Protein AF-A0A1Q3WJV8-F1 (afdb_monomer)

Foldseek 3Di:
DLCVLCCVPAVDWDWDWDADPQGKIKIKTWHPDWDDAPPFIKTWIDIWIWQDNPPDPTDGDDPLVVQVLVLLADRWTWIAGPVLRDIDTLLVQQDPADVRSVVVLVVCVPDPDNAPPPDDDRDPDDDRPPPNPPVDPPPVNDDPVVVSVVSNVVVVSNVPDDDGNSSVLSNLQSVQADPDDPLVVLVPQPDDPVLSVQLVVQLVVCCVVVVHHDTLNSSLVSSLSSLPVDPDPDGPVRSVSSSSSSSSVSSSVSVD

Mean predicted aligned error: 9.62 Å

Solvent-accessible surface area (backbone atoms only — not comparable to full-atom values): 14822 Å² total; per-residue (Å²): 104,74,63,63,39,43,55,74,76,44,86,62,64,46,81,46,78,48,70,49,98,75,65,29,39,41,39,37,44,33,42,76,55,65,50,72,44,81,96,42,68,33,23,38,30,49,58,46,22,37,66,37,74,84,83,55,79,88,47,82,37,15,72,53,40,52,30,59,72,33,48,86,42,60,72,39,49,31,32,32,38,73,92,76,72,42,80,44,75,23,78,47,34,61,42,83,45,70,66,62,44,48,58,50,43,61,56,50,72,70,42,90,72,74,60,87,64,80,76,84,70,66,56,86,85,74,76,78,51,85,67,66,74,68,85,68,54,52,82,91,70,63,44,71,64,62,52,36,55,50,52,44,54,51,49,54,53,62,75,67,54,74,90,47,54,30,59,57,53,44,35,54,26,48,74,27,66,60,83,71,70,62,70,64,55,52,70,69,41,88,60,59,70,72,44,39,53,46,12,52,59,41,32,62,47,47,29,64,74,69,73,42,79,63,16,48,35,49,48,52,50,17,41,48,46,28,57,75,71,54,93,61,95,66,50,74,68,55,37,50,57,39,45,52,50,45,50,56,53,52,53,54,61,66,75,106

Sequence (256 aa):
AIRDVVDRLIPAYRLLIKYTTTGEFNISIILPTSLSVGSERLHHSLILTNSYNGRTPFSIQGQTLTTLLDASSQLGSSLYRSVCQNGLLGWADSFADLDTYRGWLDEWAKRTDKLPSARSNPSPARSTRTTTDIRTIHHRALTIERFQEHLSKLLLEHLSAPPALTAVVYNQLQEAPLAGAQEGLIRKLPIPVQLAKQARDRLRLEERLLKEPASYWLLYNAVNYALFTSRSSLTLNDRYRLDERVFHQLVALAQA

pLDDT: mean 75.56, std 18.05, range [37.34, 95.38]

Radius of gyration: 18.26 Å; Cα contacts (8 Å, |Δi|>4): 349; chains: 1; bounding box: 45×37×49 Å

Secondary structure (DSSP, 8-state):
-HHHHHHHH-SS-EEEEEE-TTS-EEEEEEEEEEEEETTEEEEEEEEEEB--SSSSPP-B--HHHHHHS-TTS----EEEETTTTEEEE-TTTTSSSHHHHHHHHHHHHH-S--S----S---S-S------TTTT--TTS--HHHHHHHHHHHHHHHHTPPPPHHHHHHHHHHHSB--S-HHHHHHTSSS-HHHHHHHHHHHHHHHHHHT---BHHHHHHHHHHHHHHS--S--HHHHHHHHHHHHHHHHHHH--

Structure (mmCIF, N/CA/C/O backbone):
data_AF-A0A1Q3WJV8-F1
#
_entry.id   AF-A0A1Q3WJV8-F1
#
loop_
_atom_site.group_PDB
_atom_site.id
_atom_site.type_symbol
_atom_site.label_atom_id
_atom_site.label_alt_id
_atom_site.label_comp_id
_atom_site.label_asym_id
_atom_site.label_entity_id
_atom_site.label_seq_id
_atom_site.pdbx_PDB_ins_code
_atom_site.Cartn_x
_atom_site.Cartn_y
_atom_site.Cartn_z
_atom_site.occupancy
_atom_site.B_iso_or_equiv
_atom_site.auth_seq_id
_atom_site.auth_comp_id
_atom_site.auth_asym_id
_atom_site.auth_atom_id
_atom_site.pdbx_PDB_model_num
ATOM 1 N N . ALA A 1 1 ? 8.761 -6.141 -24.728 1.00 69.00 1 ALA A N 1
ATOM 2 C CA . ALA A 1 1 ? 9.844 -5.608 -23.869 1.00 69.00 1 ALA A CA 1
ATOM 3 C C . ALA A 1 1 ? 9.713 -6.049 -22.407 1.00 69.00 1 ALA A C 1
ATOM 5 O O . ALA A 1 1 ? 10.408 -6.983 -22.045 1.00 69.00 1 ALA A O 1
ATOM 6 N N . ILE A 1 2 ? 8.851 -5.436 -21.567 1.00 74.06 2 ILE A N 1
ATOM 7 C CA . ILE A 1 2 ? 8.693 -5.824 -20.137 1.00 74.06 2 ILE A CA 1
ATOM 8 C C . ILE A 1 2 ? 8.308 -7.301 -20.003 1.00 74.06 2 ILE A C 1
ATOM 10 O O . ILE A 1 2 ? 8.971 -8.042 -19.288 1.00 74.06 2 ILE A O 1
ATOM 14 N N . ARG A 1 3 ? 7.261 -7.717 -20.727 1.00 80.50 3 ARG A N 1
ATOM 15 C CA . ARG A 1 3 ? 6.775 -9.103 -20.772 1.00 80.50 3 ARG A CA 1
ATOM 16 C C . ARG A 1 3 ? 7.912 -10.085 -21.087 1.00 80.50 3 ARG A C 1
ATOM 18 O O . ARG A 1 3 ? 8.165 -10.960 -20.280 1.00 80.50 3 ARG A O 1
ATOM 25 N N . ASP A 1 4 ? 8.694 -9.825 -22.130 1.00 82.06 4 ASP A N 1
ATOM 26 C CA . ASP A 1 4 ? 9.810 -10.685 -22.555 1.00 82.06 4 ASP A CA 1
ATOM 27 C C . ASP A 1 4 ? 10.927 -10.830 -21.501 1.00 82.06 4 ASP A C 1
ATOM 29 O O . ASP A 1 4 ? 11.646 -11.826 -21.480 1.00 82.06 4 ASP A O 1
ATOM 33 N N . VAL A 1 5 ? 11.133 -9.838 -20.627 1.00 78.38 5 VAL A N 1
ATOM 34 C CA . VAL A 1 5 ? 12.072 -9.984 -19.498 1.00 78.38 5 VAL A CA 1
ATOM 35 C C . VAL A 1 5 ? 11.475 -10.876 -18.424 1.00 78.38 5 VAL A C 1
ATOM 37 O O . VAL A 1 5 ? 12.155 -11.764 -17.915 1.00 78.38 5 VAL A O 1
ATOM 40 N N . VAL A 1 6 ? 10.210 -10.634 -18.080 1.00 80.44 6 VAL A N 1
ATOM 41 C CA . VAL A 1 6 ? 9.531 -11.374 -17.018 1.00 80.44 6 VAL A CA 1
ATOM 42 C C . VAL A 1 6 ? 9.342 -12.833 -17.425 1.00 80.44 6 VAL A C 1
ATOM 44 O O . VAL A 1 6 ? 9.699 -13.697 -16.638 1.00 80.44 6 VAL A O 1
ATOM 47 N N . ASP A 1 7 ? 8.904 -13.111 -18.655 1.00 84.75 7 ASP A N 1
ATOM 48 C CA . AS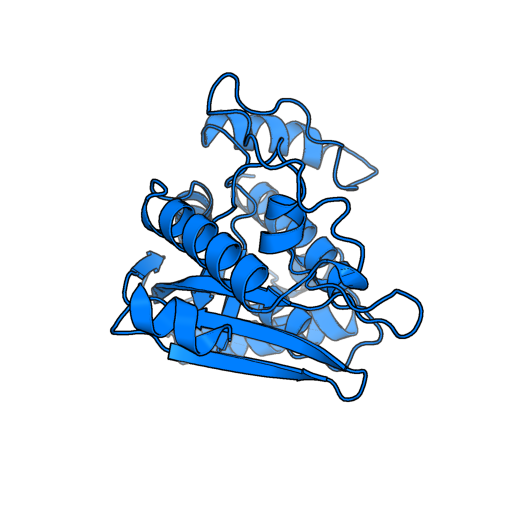P A 1 7 ? 8.747 -14.469 -19.195 1.00 84.75 7 ASP A CA 1
ATOM 49 C C . ASP A 1 7 ? 10.056 -15.277 -19.106 1.00 84.75 7 ASP A C 1
ATOM 51 O O . ASP A 1 7 ? 10.032 -16.469 -18.806 1.00 84.75 7 ASP A O 1
ATOM 55 N N . ARG A 1 8 ? 11.216 -14.632 -19.322 1.00 82.94 8 ARG A N 1
ATOM 56 C CA . ARG A 1 8 ? 12.537 -15.282 -19.233 1.00 82.94 8 ARG A CA 1
ATOM 57 C C . ARG A 1 8 ? 12.949 -15.642 -17.807 1.00 82.94 8 ARG A C 1
ATOM 59 O O . ARG A 1 8 ? 13.677 -16.611 -17.625 1.00 82.94 8 ARG A O 1
ATOM 66 N N . LEU A 1 9 ? 12.550 -14.845 -16.818 1.00 77.19 9 LEU A N 1
ATOM 67 C CA . LEU A 1 9 ? 12.999 -15.003 -15.430 1.00 77.19 9 LEU A CA 1
ATOM 68 C C . LEU A 1 9 ? 11.977 -15.708 -14.537 1.00 77.19 9 LEU A C 1
ATOM 70 O O . LEU A 1 9 ? 12.351 -16.372 -13.574 1.00 77.19 9 LEU A O 1
ATOM 74 N N . ILE A 1 10 ? 10.689 -15.526 -14.815 1.00 79.25 10 ILE A N 1
ATOM 75 C CA . ILE A 1 10 ? 9.580 -15.953 -13.969 1.00 79.25 10 ILE A CA 1
ATOM 76 C C . ILE A 1 10 ? 8.542 -16.623 -14.880 1.00 79.25 10 ILE A C 1
ATOM 78 O O . ILE A 1 10 ? 7.669 -15.948 -15.420 1.00 79.25 10 ILE A O 1
ATOM 82 N N . PRO A 1 11 ? 8.593 -17.955 -15.042 1.00 72.69 11 PRO A N 1
ATOM 83 C CA . PRO A 1 11 ? 7.717 -18.664 -15.977 1.00 72.69 11 PRO A CA 1
ATOM 84 C C . PRO A 1 11 ? 6.238 -18.664 -15.555 1.00 72.69 11 PRO A C 1
ATOM 86 O O . PRO A 1 11 ? 5.358 -18.896 -16.379 1.00 72.69 11 PRO A O 1
ATOM 89 N N . ALA A 1 12 ? 5.943 -18.394 -14.280 1.00 83.31 12 ALA A N 1
ATOM 90 C CA . ALA A 1 12 ? 4.586 -18.345 -13.748 1.00 83.31 12 ALA A CA 1
ATOM 91 C C . ALA A 1 12 ? 4.346 -17.018 -13.017 1.00 83.31 12 ALA A C 1
ATOM 93 O O . ALA A 1 12 ? 4.683 -16.884 -11.844 1.00 83.31 12 ALA A O 1
ATOM 94 N N . TYR A 1 13 ? 3.750 -16.038 -13.700 1.00 88.00 13 TYR A N 1
ATOM 95 C CA . TYR A 1 13 ? 3.349 -14.757 -13.111 1.00 88.00 13 TYR A CA 1
ATOM 96 C C . TYR A 1 13 ? 1.993 -14.295 -13.650 1.00 88.00 13 TYR A C 1
ATOM 98 O O . TYR A 1 13 ? 1.520 -14.754 -14.690 1.00 88.00 13 TYR A O 1
ATOM 106 N N . ARG A 1 14 ? 1.356 -13.356 -12.945 1.00 89.31 14 ARG A N 1
ATOM 107 C CA . ARG A 1 14 ? 0.164 -12.651 -13.438 1.00 89.31 14 ARG A CA 1
ATOM 108 C C . ARG A 1 14 ? 0.512 -11.201 -13.722 1.00 89.31 14 ARG A C 1
ATOM 110 O O . ARG A 1 14 ? 1.154 -10.547 -12.908 1.00 89.31 14 ARG A O 1
ATOM 117 N N . LEU A 1 15 ? 0.068 -10.689 -14.863 1.00 87.25 15 LEU A N 1
ATOM 118 C CA . LEU A 1 15 ? 0.252 -9.290 -15.231 1.00 87.25 15 LEU A CA 1
ATOM 119 C C . LEU A 1 15 ? -1.063 -8.537 -15.055 1.00 87.25 15 LEU A C 1
ATOM 121 O O . LEU A 1 15 ? -2.066 -8.907 -15.662 1.00 87.25 15 LEU A O 1
ATOM 125 N N . LEU A 1 16 ? -1.046 -7.464 -14.271 1.00 86.88 16 LEU A N 1
ATOM 126 C CA . LEU A 1 16 ? -2.167 -6.542 -14.139 1.00 86.88 16 LEU A CA 1
ATOM 127 C C . LEU A 1 16 ? -1.722 -5.155 -14.584 1.00 86.88 16 LEU A C 1
ATOM 129 O O . LEU A 1 16 ? -0.774 -4.603 -14.037 1.00 86.88 16 LEU A O 1
ATOM 133 N N . ILE A 1 17 ? -2.413 -4.586 -15.567 1.00 85.00 17 ILE A N 1
ATOM 134 C CA . ILE A 1 17 ? -2.119 -3.252 -16.089 1.00 85.00 17 ILE A CA 1
ATOM 135 C C . ILE A 1 17 ? -3.338 -2.374 -15.840 1.00 85.00 17 ILE A C 1
ATOM 137 O O . ILE A 1 17 ? -4.442 -2.700 -16.269 1.00 85.00 17 ILE A O 1
ATOM 141 N N . LYS A 1 18 ? -3.132 -1.261 -15.144 1.00 82.19 18 LYS A N 1
ATOM 142 C CA . LYS A 1 18 ? -4.121 -0.204 -14.936 1.00 82.19 18 LYS A CA 1
ATOM 143 C C . LYS A 1 18 ? -3.590 1.078 -15.550 1.00 82.19 18 LYS A C 1
ATOM 145 O O . LYS A 1 18 ? -2.393 1.334 -15.481 1.00 82.19 18 LYS A O 1
ATOM 150 N N . TYR A 1 19 ? -4.469 1.885 -16.123 1.00 80.44 19 TYR A N 1
ATOM 151 C CA . TYR A 1 19 ? -4.103 3.193 -16.646 1.00 80.44 19 TYR A CA 1
ATOM 152 C C . TYR A 1 19 ? -5.255 4.183 -16.504 1.00 80.44 19 TYR A C 1
ATOM 154 O O . TYR A 1 19 ? -6.423 3.799 -16.412 1.00 80.44 19 TYR A O 1
ATOM 162 N N . THR A 1 20 ? -4.911 5.461 -16.453 1.00 74.12 20 THR A N 1
ATOM 163 C CA . THR A 1 20 ? -5.846 6.579 -16.409 1.00 74.12 20 THR A CA 1
ATOM 164 C C . THR A 1 20 ? -5.978 7.205 -17.794 1.00 74.12 20 THR A C 1
ATOM 166 O O . THR A 1 20 ? -5.132 7.034 -18.674 1.00 74.12 20 THR A O 1
ATOM 169 N N . THR A 1 21 ? -7.037 7.989 -17.992 1.00 71.88 21 THR A N 1
ATOM 170 C CA . THR A 1 21 ? -7.234 8.771 -19.222 1.00 71.88 21 THR A CA 1
ATOM 171 C C . THR A 1 21 ? -6.190 9.877 -19.399 1.00 71.88 21 THR A C 1
ATOM 173 O O . THR A 1 21 ? -6.042 10.391 -20.501 1.00 71.88 21 THR A O 1
ATOM 176 N N . THR A 1 22 ? -5.465 10.247 -18.338 1.00 69.50 22 THR A N 1
ATOM 177 C CA . THR A 1 22 ? -4.377 11.238 -18.370 1.00 69.50 22 THR A CA 1
ATOM 178 C C . THR A 1 22 ? -3.015 10.623 -18.704 1.00 69.50 22 THR A C 1
ATOM 180 O O . THR A 1 22 ? -2.021 11.342 -18.749 1.00 69.50 22 THR A O 1
ATOM 183 N N . GLY A 1 23 ? -2.956 9.311 -18.969 1.00 71.62 23 GLY A N 1
ATOM 184 C CA . GLY A 1 23 ? -1.735 8.619 -19.383 1.00 71.62 23 GLY A CA 1
ATOM 185 C C . GLY A 1 23 ? -0.850 8.131 -18.233 1.00 71.62 23 GLY A C 1
ATOM 186 O O . GLY A 1 23 ? 0.266 7.679 -18.493 1.00 71.62 23 GLY A O 1
ATOM 187 N N . GLU A 1 24 ? -1.326 8.185 -16.984 1.00 74.31 24 GLU A N 1
ATOM 188 C CA . GLU A 1 24 ? -0.689 7.469 -15.873 1.00 74.31 24 GLU A CA 1
ATOM 189 C C . GLU A 1 24 ? -1.011 5.974 -15.997 1.00 74.31 24 GLU A C 1
ATOM 191 O O . GLU A 1 24 ? -2.140 5.596 -16.303 1.00 74.31 24 GLU A O 1
ATOM 196 N N . PHE A 1 25 ? -0.045 5.105 -15.736 1.00 76.44 25 PHE A N 1
ATOM 197 C CA . PHE A 1 25 ? -0.192 3.661 -15.720 1.00 76.44 25 PHE A CA 1
ATOM 198 C C . PHE A 1 25 ? 0.467 3.056 -14.489 1.00 76.44 25 PHE A C 1
ATOM 200 O O . PHE A 1 25 ? 1.433 3.579 -13.940 1.00 76.44 25 PHE A O 1
ATOM 207 N N . ASN A 1 26 ? -0.044 1.894 -14.106 1.00 78.56 26 ASN A N 1
ATOM 208 C CA . ASN A 1 26 ? 0.518 0.995 -13.121 1.00 78.56 26 ASN A CA 1
ATOM 209 C C . ASN A 1 26 ? 0.488 -0.424 -13.701 1.00 78.56 26 ASN A C 1
ATOM 211 O O . ASN A 1 26 ? -0.576 -0.954 -14.018 1.00 78.56 26 ASN A O 1
ATOM 215 N N . ILE A 1 27 ? 1.661 -1.023 -13.855 1.00 83.00 27 ILE A N 1
ATOM 216 C CA . ILE A 1 27 ? 1.866 -2.408 -14.257 1.00 83.00 27 ILE A CA 1
ATOM 217 C C . ILE A 1 27 ? 2.330 -3.164 -13.016 1.00 83.00 27 ILE A C 1
ATOM 219 O O . ILE A 1 27 ? 3.439 -2.959 -12.531 1.00 83.00 27 ILE A O 1
ATOM 223 N N . SER A 1 28 ? 1.483 -4.054 -12.519 1.00 84.50 28 SER A N 1
ATOM 224 C CA . SER A 1 28 ? 1.798 -4.976 -11.435 1.00 84.50 28 SER A CA 1
ATOM 225 C C . SER A 1 28 ? 2.136 -6.350 -12.018 1.00 84.50 28 SER A C 1
ATOM 227 O O . SER A 1 28 ? 1.290 -7.002 -12.635 1.00 84.50 28 SER A O 1
ATOM 229 N N . ILE A 1 29 ? 3.375 -6.790 -11.829 1.00 85.38 29 ILE A N 1
ATOM 230 C CA . ILE A 1 29 ? 3.842 -8.147 -12.130 1.00 85.38 29 ILE A CA 1
ATOM 231 C C . ILE A 1 29 ? 3.731 -8.943 -10.834 1.00 85.38 29 ILE A C 1
ATOM 233 O O . ILE A 1 29 ? 4.503 -8.722 -9.910 1.00 85.38 29 ILE A O 1
ATOM 237 N N . ILE A 1 30 ? 2.748 -9.829 -10.743 1.00 88.00 30 ILE A N 1
ATOM 238 C CA . ILE A 1 30 ? 2.418 -10.583 -9.532 1.00 88.00 30 ILE A CA 1
ATOM 239 C C . ILE A 1 30 ? 3.117 -11.938 -9.595 1.00 88.00 30 ILE A C 1
ATOM 241 O O . ILE A 1 30 ? 2.866 -12.736 -10.502 1.00 88.00 30 ILE A O 1
ATOM 245 N N . LEU A 1 31 ? 3.973 -12.183 -8.615 1.00 85.06 31 LEU A N 1
ATOM 246 C CA . LEU A 1 31 ? 4.807 -13.366 -8.485 1.00 85.06 31 LEU A CA 1
ATOM 247 C C . LEU A 1 31 ? 4.032 -14.518 -7.820 1.00 85.06 31 LEU A C 1
ATOM 249 O O . LEU A 1 31 ? 3.033 -14.289 -7.128 1.00 85.06 31 LEU A O 1
ATOM 253 N N . PRO A 1 32 ? 4.469 -15.775 -8.020 1.00 83.19 32 PRO A N 1
ATOM 254 C CA . PRO A 1 32 ? 3.822 -16.930 -7.407 1.00 83.19 32 PRO A CA 1
ATOM 255 C C . PRO A 1 32 ? 4.162 -17.036 -5.916 1.00 83.19 32 PRO A C 1
ATOM 257 O O . PRO A 1 32 ? 3.371 -17.576 -5.145 1.00 83.19 32 PRO A O 1
ATOM 260 N N . THR A 1 33 ? 5.307 -16.485 -5.503 1.00 83.88 33 THR A N 1
ATOM 261 C CA . THR A 1 33 ? 5.706 -16.392 -4.101 1.00 83.88 33 THR A CA 1
ATOM 262 C C . THR A 1 33 ? 4.713 -15.538 -3.325 1.00 83.88 33 THR A C 1
ATOM 264 O O . THR A 1 33 ? 4.222 -14.510 -3.800 1.00 83.88 33 THR A O 1
ATOM 267 N N . SER A 1 34 ? 4.402 -15.971 -2.110 1.00 87.56 34 SER A N 1
ATOM 268 C CA . SER A 1 34 ? 3.421 -15.309 -1.262 1.00 87.56 34 SER A CA 1
ATOM 269 C C . SER A 1 34 ? 3.788 -15.421 0.203 1.00 87.56 34 SER A C 1
ATOM 271 O O . SER A 1 34 ? 4.419 -16.395 0.608 1.00 87.56 34 SER A O 1
ATOM 273 N N . LEU A 1 35 ? 3.286 -14.483 0.990 1.00 88.00 35 LEU A N 1
ATOM 274 C CA . LEU A 1 35 ? 3.327 -14.502 2.442 1.00 88.00 35 LEU A CA 1
ATOM 275 C C . LEU A 1 35 ? 1.913 -14.395 3.009 1.00 88.00 35 LEU A C 1
ATOM 277 O O . LEU A 1 35 ? 0.975 -14.031 2.295 1.00 88.00 35 LEU A O 1
ATOM 281 N N . SER A 1 36 ? 1.762 -14.725 4.287 1.00 89.88 36 SER A N 1
ATOM 282 C CA . SER A 1 36 ? 0.468 -14.665 4.966 1.00 89.88 36 SER A CA 1
ATOM 283 C C . SER A 1 36 ? 0.413 -13.465 5.908 1.00 89.88 36 SER A C 1
ATOM 285 O O . SER A 1 36 ? 1.399 -13.163 6.584 1.00 89.88 36 SER A O 1
ATOM 287 N N . VAL A 1 37 ? -0.738 -12.793 5.931 1.00 89.38 37 VAL A N 1
ATOM 288 C CA . VAL A 1 37 ? -1.093 -11.755 6.906 1.00 89.38 37 VAL A CA 1
ATOM 289 C C . VAL A 1 37 ? -2.493 -12.077 7.409 1.00 89.38 37 VAL A C 1
ATOM 291 O O . VAL A 1 37 ? -3.456 -11.990 6.647 1.00 89.38 37 VAL A O 1
ATOM 294 N N . GLY A 1 38 ? -2.609 -12.508 8.666 1.00 84.75 38 GLY A N 1
ATOM 295 C CA . GLY A 1 38 ? -3.864 -13.066 9.180 1.00 84.75 38 GLY A CA 1
ATOM 296 C C . GLY A 1 38 ? -4.351 -14.253 8.341 1.00 84.75 38 GLY A C 1
ATOM 297 O O . GLY A 1 38 ? -3.585 -15.172 8.049 1.00 84.75 38 GLY A O 1
ATOM 298 N N . SER A 1 39 ? -5.620 -14.224 7.925 1.00 86.31 39 SER A N 1
ATOM 299 C CA . SER A 1 39 ? -6.203 -15.230 7.023 1.00 86.31 39 SER A CA 1
ATOM 300 C C . SER A 1 39 ? -5.879 -14.997 5.540 1.00 86.31 39 SER A C 1
ATOM 302 O O . SER A 1 39 ? -6.203 -15.830 4.688 1.00 86.31 39 SER A O 1
ATOM 304 N N . GLU A 1 40 ? -5.232 -13.879 5.204 1.00 90.88 40 GLU A N 1
ATOM 305 C CA . GLU A 1 40 ? -4.986 -13.475 3.827 1.00 90.88 40 GLU A CA 1
ATOM 306 C C . GLU A 1 40 ? -3.628 -13.940 3.307 1.00 90.88 40 GLU A C 1
ATOM 308 O O . GLU A 1 40 ? -2.627 -13.989 4.024 1.00 90.88 40 GLU A O 1
ATOM 313 N N . ARG A 1 41 ? -3.577 -14.207 1.997 1.00 91.50 41 ARG A N 1
ATOM 314 C CA . ARG A 1 41 ? -2.342 -14.505 1.272 1.00 91.50 41 ARG A CA 1
ATOM 315 C C . ARG A 1 41 ? -1.993 -13.356 0.333 1.00 91.50 41 ARG A C 1
ATOM 317 O O . ARG A 1 41 ? -2.715 -13.080 -0.627 1.00 91.50 41 ARG A O 1
ATOM 324 N N . LEU A 1 42 ? -0.872 -12.702 0.615 1.00 91.06 42 LEU A N 1
ATOM 325 C CA . LEU A 1 42 ? -0.321 -11.612 -0.181 1.00 91.06 42 LEU A CA 1
ATOM 326 C C . LEU A 1 42 ? 0.744 -12.166 -1.114 1.00 91.06 42 LEU A C 1
ATOM 328 O O . LEU A 1 42 ? 1.647 -12.872 -0.678 1.00 91.06 42 LEU A O 1
ATOM 332 N N . HIS A 1 43 ? 0.655 -11.845 -2.397 1.00 89.12 43 HIS A N 1
ATOM 333 C CA . HIS A 1 43 ? 1.653 -12.270 -3.374 1.00 89.12 43 HIS A CA 1
ATOM 334 C C . HIS A 1 43 ? 2.765 -11.237 -3.462 1.00 89.12 43 HIS A C 1
ATOM 336 O O . HIS A 1 43 ? 2.477 -10.046 -3.458 1.00 89.12 43 HIS A O 1
ATOM 342 N N . HIS A 1 44 ? 4.018 -11.652 -3.609 1.00 84.50 44 HIS A N 1
ATOM 343 C CA . HIS A 1 44 ? 5.052 -10.702 -4.009 1.00 84.50 44 HIS A CA 1
ATOM 344 C C . HIS A 1 44 ? 4.709 -10.127 -5.382 1.00 84.50 44 HIS A C 1
ATOM 346 O O . HIS A 1 44 ? 4.082 -10.777 -6.219 1.00 84.50 44 HIS A O 1
ATOM 352 N N . SER A 1 45 ? 5.075 -8.877 -5.614 1.00 83.38 45 SER A N 1
ATOM 353 C CA . SER A 1 45 ? 4.822 -8.221 -6.885 1.00 83.38 45 SER A CA 1
ATOM 354 C C . SER A 1 45 ? 5.885 -7.185 -7.185 1.00 83.38 45 SER A C 1
ATOM 356 O O . SER A 1 45 ? 6.496 -6.650 -6.268 1.00 83.38 45 SER A O 1
ATOM 358 N N . LEU A 1 46 ? 6.074 -6.869 -8.460 1.00 78.75 46 LEU A N 1
ATOM 359 C CA . LEU A 1 46 ? 6.808 -5.695 -8.911 1.00 78.75 46 LEU A CA 1
ATOM 360 C C . LEU A 1 46 ? 5.810 -4.683 -9.469 1.00 78.75 46 LEU A C 1
ATOM 362 O O . LEU A 1 46 ? 5.028 -5.012 -10.362 1.00 78.75 46 LEU A O 1
ATOM 366 N N . ILE A 1 47 ? 5.850 -3.455 -8.954 1.00 77.62 47 ILE A N 1
ATOM 367 C CA . ILE A 1 47 ? 4.961 -2.371 -9.371 1.00 77.62 47 ILE A CA 1
ATOM 368 C C . ILE A 1 47 ? 5.762 -1.361 -10.194 1.00 77.62 47 ILE A C 1
ATOM 370 O O . ILE A 1 47 ? 6.641 -0.665 -9.687 1.00 77.62 47 ILE A O 1
ATOM 374 N N . LEU A 1 48 ? 5.444 -1.273 -11.481 1.00 75.69 48 LEU A N 1
ATOM 375 C CA . LEU A 1 48 ? 6.017 -0.307 -12.411 1.00 75.69 48 LEU A CA 1
ATOM 376 C C . LEU A 1 48 ? 4.965 0.755 -12.693 1.00 75.69 48 LEU A C 1
ATOM 378 O O . LEU A 1 48 ? 3.884 0.431 -13.176 1.00 75.69 48 LEU A O 1
ATOM 382 N N . THR A 1 49 ? 5.264 2.020 -12.437 1.00 71.31 49 THR A N 1
ATOM 383 C CA . THR A 1 49 ? 4.344 3.103 -12.799 1.00 71.31 49 THR A CA 1
ATOM 384 C C . THR A 1 49 ? 5.042 4.138 -13.663 1.00 71.31 49 THR A C 1
ATOM 386 O O . THR A 1 49 ? 6.264 4.082 -13.830 1.00 71.31 49 THR A O 1
ATOM 389 N N . ASN A 1 50 ? 4.293 5.065 -14.252 1.00 67.00 50 ASN A N 1
ATOM 390 C CA . ASN A 1 50 ? 4.875 6.268 -14.835 1.00 67.00 50 ASN A CA 1
ATOM 391 C C . ASN A 1 50 ? 4.411 7.526 -14.101 1.00 67.00 50 ASN A C 1
ATOM 393 O O . ASN A 1 50 ? 3.266 7.684 -13.691 1.00 67.00 50 ASN A O 1
ATOM 397 N N . SER A 1 51 ? 5.367 8.437 -13.975 1.00 52.91 51 SER A N 1
ATOM 398 C CA . SER A 1 51 ? 5.267 9.792 -13.441 1.00 52.91 51 SER A CA 1
ATOM 399 C C . SER A 1 51 ? 4.397 10.785 -14.207 1.00 52.91 51 SER A C 1
ATOM 401 O O . SER A 1 51 ? 4.432 11.976 -13.888 1.00 52.91 51 SER A O 1
ATOM 403 N N . TYR A 1 52 ? 3.777 10.368 -15.311 1.00 54.22 52 TYR A N 1
ATOM 404 C CA . TYR A 1 52 ? 3.444 11.304 -16.376 1.00 54.22 52 TYR A CA 1
ATOM 405 C C . TYR A 1 52 ? 2.238 12.174 -16.017 1.00 54.22 52 TYR A C 1
ATOM 407 O O . TYR A 1 52 ? 1.099 11.723 -16.023 1.00 54.22 52 TYR A O 1
ATOM 415 N N . ASN A 1 53 ? 2.506 13.450 -15.745 1.00 54.03 53 ASN A N 1
ATOM 416 C CA . ASN A 1 53 ? 1.501 14.471 -15.442 1.00 54.03 53 ASN A CA 1
ATOM 417 C C . ASN A 1 53 ? 1.307 15.478 -16.594 1.00 54.03 53 ASN A C 1
ATOM 419 O O . ASN A 1 53 ? 0.771 16.566 -16.386 1.00 54.03 53 ASN A O 1
ATOM 423 N N . GLY A 1 54 ? 1.812 15.164 -17.793 1.00 52.38 54 GLY A N 1
ATOM 424 C CA . GLY A 1 54 ? 1.763 16.051 -18.960 1.00 52.38 54 GLY A CA 1
ATOM 425 C C . GLY A 1 54 ? 2.808 17.175 -18.988 1.00 52.38 54 GLY A C 1
ATOM 426 O O . GLY A 1 54 ? 2.949 17.824 -20.019 1.00 52.38 54 GLY A O 1
ATOM 427 N N . ARG A 1 55 ? 3.558 17.416 -17.900 1.00 48.34 55 ARG A N 1
ATOM 428 C CA . ARG A 1 55 ? 4.593 18.472 -17.815 1.00 48.34 55 ARG A CA 1
ATOM 429 C C . ARG A 1 55 ? 6.022 17.936 -17.755 1.00 48.34 55 ARG A C 1
ATOM 431 O O . ARG A 1 55 ? 6.957 18.669 -18.064 1.00 48.34 55 ARG A O 1
ATOM 438 N N . THR A 1 56 ? 6.205 16.682 -17.355 1.00 43.81 56 THR A N 1
ATOM 439 C CA . THR A 1 56 ? 7.515 16.027 -17.253 1.00 43.81 56 THR A CA 1
ATOM 440 C C . THR A 1 56 ? 7.752 15.062 -18.421 1.00 43.81 56 THR A C 1
ATOM 442 O O . THR A 1 56 ? 6.801 14.441 -18.904 1.00 43.81 56 THR A O 1
ATOM 445 N N . PRO A 1 57 ? 9.004 14.903 -18.900 1.00 38.41 57 PRO A N 1
ATOM 446 C CA . PRO A 1 57 ? 9.342 13.870 -19.876 1.00 38.41 57 PRO A CA 1
ATOM 447 C C . PRO A 1 57 ? 8.894 12.483 -19.400 1.00 38.41 57 PRO A C 1
ATOM 449 O O . PRO A 1 57 ? 8.962 12.176 -18.204 1.00 38.41 57 PRO A O 1
ATOM 452 N N . PHE A 1 58 ? 8.463 11.633 -20.339 1.00 40.53 58 PHE A N 1
ATOM 453 C CA . PHE A 1 58 ? 8.116 10.244 -20.044 1.00 40.53 58 PHE A CA 1
ATOM 454 C C . PHE A 1 58 ? 9.287 9.557 -19.337 1.00 40.53 58 PHE A C 1
ATOM 456 O O . PHE A 1 58 ? 10.389 9.458 -19.873 1.00 40.53 58 PHE A O 1
ATOM 463 N N . SER A 1 59 ? 9.039 9.081 -18.125 1.00 42.72 59 SER A N 1
ATOM 464 C CA . SER A 1 59 ? 9.970 8.256 -17.370 1.00 42.72 59 SER A CA 1
ATOM 465 C C . SER A 1 59 ? 9.177 7.177 -16.648 1.00 42.72 59 SER A C 1
ATOM 467 O O . SER A 1 59 ? 8.064 7.411 -16.166 1.00 42.72 59 SER A O 1
ATOM 469 N N . ILE A 1 60 ? 9.740 5.970 -16.609 1.00 47.06 60 ILE A N 1
ATOM 470 C CA . ILE A 1 60 ? 9.225 4.897 -15.764 1.00 47.06 60 ILE A CA 1
ATOM 471 C C . ILE A 1 60 ? 9.533 5.343 -14.329 1.00 47.06 60 ILE A C 1
ATOM 473 O O . ILE A 1 60 ? 10.671 5.284 -13.878 1.00 47.06 60 ILE A O 1
ATOM 477 N N . GLN A 1 61 ? 8.529 5.887 -13.653 1.00 44.75 61 GLN A N 1
ATOM 478 C CA . GLN A 1 61 ? 8.591 6.330 -12.267 1.00 44.75 61 GLN A CA 1
ATOM 479 C C . GLN A 1 61 ? 7.492 5.578 -11.537 1.00 44.75 61 GLN A C 1
ATOM 481 O O . GLN A 1 61 ? 6.323 5.942 -11.642 1.00 44.75 61 GLN A O 1
ATOM 486 N N . GLY A 1 62 ? 7.856 4.505 -10.846 1.00 42.38 62 GLY A N 1
ATOM 487 C CA . GLY A 1 62 ? 7.038 3.906 -9.792 1.00 42.38 62 GLY A CA 1
ATOM 488 C C . GLY A 1 62 ? 7.771 4.013 -8.492 1.00 42.38 62 GLY A C 1
ATOM 489 O O . GLY A 1 62 ? 8.977 4.118 -8.535 1.00 42.38 62 GLY A O 1
ATOM 490 N N . GLN A 1 63 ? 7.098 4.032 -7.352 1.00 41.41 63 GLN A N 1
ATOM 491 C CA . GLN A 1 63 ? 7.799 4.260 -6.094 1.00 41.41 63 GLN A CA 1
ATOM 492 C C . GLN A 1 63 ? 8.854 3.206 -5.792 1.00 41.41 63 GLN A C 1
ATOM 494 O O . GLN A 1 63 ? 9.944 3.574 -5.373 1.00 41.41 63 GLN A O 1
ATOM 499 N N . THR A 1 64 ? 8.590 1.947 -6.156 1.00 43.75 64 THR A N 1
ATOM 500 C CA . THR A 1 64 ? 9.605 0.893 -6.204 1.00 43.75 64 THR A CA 1
ATOM 501 C C . THR A 1 64 ? 10.770 1.325 -7.101 1.00 43.75 64 THR A C 1
ATOM 503 O O . THR A 1 64 ? 11.917 1.205 -6.694 1.00 43.75 64 THR A O 1
ATOM 506 N N . LEU A 1 65 ? 10.495 1.943 -8.257 1.00 39.66 65 LEU A N 1
ATOM 507 C CA . LEU A 1 65 ? 11.478 2.532 -9.177 1.00 39.66 65 LEU A CA 1
ATOM 508 C C . LEU A 1 65 ? 12.150 3.840 -8.717 1.00 39.66 65 LEU A C 1
ATOM 510 O O . LEU A 1 65 ? 13.316 4.049 -9.015 1.00 39.66 65 LEU A O 1
ATOM 514 N N . THR A 1 66 ? 11.493 4.715 -7.963 1.00 41.28 66 THR A N 1
ATOM 515 C CA . THR A 1 66 ? 12.102 5.927 -7.409 1.00 41.28 66 THR A CA 1
ATOM 516 C C . THR A 1 66 ? 13.043 5.564 -6.262 1.00 41.28 66 THR A C 1
ATOM 518 O O . THR A 1 66 ? 14.097 6.181 -6.149 1.00 41.28 66 THR A O 1
ATOM 521 N N . THR A 1 67 ? 12.747 4.504 -5.493 1.00 42.44 67 THR A N 1
ATOM 522 C CA . THR A 1 67 ? 13.745 3.824 -4.644 1.00 42.44 67 THR A CA 1
ATOM 523 C C . THR A 1 67 ? 14.797 3.055 -5.453 1.00 42.44 67 THR A C 1
ATOM 525 O O . THR A 1 67 ? 15.942 2.963 -5.032 1.00 42.44 67 THR A O 1
ATOM 528 N N . LEU A 1 68 ? 14.485 2.553 -6.653 1.00 39.25 68 LEU A N 1
ATOM 529 C CA . LEU A 1 68 ? 15.494 1.940 -7.537 1.00 39.25 68 LEU A CA 1
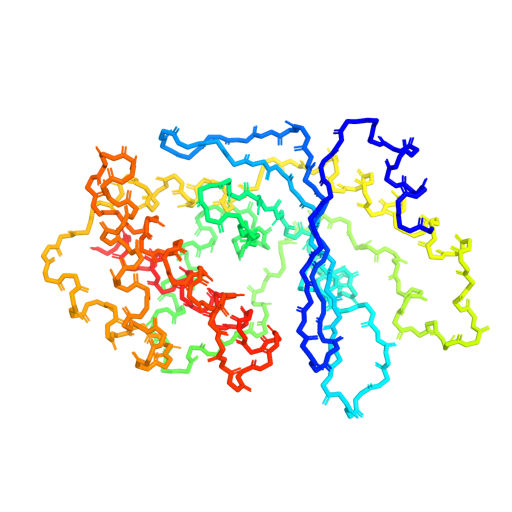ATOM 530 C C . LEU A 1 68 ? 16.481 2.957 -8.132 1.00 39.25 68 LEU A C 1
ATOM 532 O O . LEU A 1 68 ? 17.622 2.602 -8.411 1.00 39.25 68 LEU A O 1
ATOM 536 N N . LEU A 1 69 ? 16.059 4.209 -8.323 1.00 38.34 69 LEU A N 1
ATOM 537 C CA . LEU A 1 69 ? 16.886 5.318 -8.823 1.00 38.34 69 LEU A CA 1
ATOM 538 C C . LEU A 1 69 ? 17.686 6.016 -7.710 1.00 38.34 69 LEU A C 1
ATOM 540 O O . LEU A 1 69 ? 18.551 6.861 -7.985 1.00 38.34 69 LEU A O 1
ATOM 544 N N . ASP A 1 70 ? 17.401 5.668 -6.456 1.00 39.38 70 ASP A N 1
ATOM 545 C CA . ASP A 1 70 ? 18.152 6.100 -5.291 1.00 39.38 70 ASP A CA 1
ATOM 546 C C . ASP A 1 70 ? 19.043 4.957 -4.789 1.00 39.38 70 ASP A C 1
ATOM 548 O O . ASP A 1 70 ? 18.603 4.064 -4.067 1.00 39.38 70 ASP A O 1
ATOM 552 N N . ALA A 1 71 ? 20.320 4.987 -5.187 1.00 40.47 71 ALA A N 1
ATOM 553 C CA . ALA A 1 71 ? 21.319 3.967 -4.854 1.00 40.47 71 ALA A CA 1
ATOM 554 C C . ALA A 1 71 ? 21.554 3.794 -3.339 1.00 40.47 71 ALA A C 1
ATOM 556 O O . ALA A 1 71 ? 22.100 2.773 -2.918 1.00 40.47 71 ALA A O 1
ATOM 557 N N . SER A 1 72 ? 21.135 4.773 -2.529 1.00 38.19 72 SER A N 1
ATOM 558 C CA . SER A 1 72 ? 21.139 4.721 -1.063 1.00 38.19 72 SER A CA 1
ATOM 559 C C . SER A 1 72 ? 19.944 3.988 -0.454 1.00 38.19 72 SER A C 1
ATOM 561 O O . SER A 1 72 ? 19.881 3.860 0.767 1.00 38.19 72 SER A O 1
ATOM 563 N N . SER A 1 73 ? 18.985 3.524 -1.259 1.00 45.72 73 SER A N 1
ATOM 564 C CA . SER A 1 73 ? 17.749 2.936 -0.753 1.00 45.72 73 SER A CA 1
ATOM 565 C C . SER A 1 73 ? 17.571 1.484 -1.165 1.00 45.72 73 SER A C 1
ATOM 567 O O . SER A 1 73 ? 17.703 1.114 -2.336 1.00 45.72 73 SER A O 1
ATOM 569 N N . GLN A 1 74 ? 17.292 0.638 -0.171 1.00 51.50 74 GLN A N 1
ATOM 570 C CA . GLN A 1 74 ? 16.899 -0.740 -0.423 1.00 51.50 74 GLN A CA 1
ATOM 571 C C . GLN A 1 74 ? 15.603 -0.756 -1.236 1.00 51.50 74 GLN A C 1
ATOM 573 O O . GLN A 1 74 ? 14.735 0.104 -1.090 1.00 51.50 74 GLN A O 1
ATOM 578 N N . LEU A 1 75 ? 15.503 -1.743 -2.128 1.00 53.66 75 LEU A N 1
ATOM 579 C CA . LEU A 1 75 ? 14.242 -2.060 -2.784 1.00 53.66 75 LEU A CA 1
ATOM 580 C C . LEU A 1 75 ? 13.254 -2.463 -1.691 1.00 53.66 75 LEU A C 1
ATOM 582 O O . LEU A 1 75 ? 13.380 -3.557 -1.146 1.00 53.66 75 LEU A O 1
ATOM 586 N N . GLY A 1 76 ? 12.291 -1.596 -1.382 1.00 58.69 76 GLY A N 1
ATOM 587 C CA . GLY A 1 76 ? 11.144 -2.023 -0.594 1.00 58.69 76 GLY A CA 1
ATOM 588 C C . GLY A 1 76 ? 10.458 -3.177 -1.317 1.00 58.69 76 GLY A C 1
ATOM 589 O O . GLY A 1 76 ? 10.336 -3.167 -2.550 1.00 58.69 76 GLY A O 1
ATOM 590 N N . SER A 1 77 ? 10.045 -4.195 -0.571 1.00 70.94 77 SER A N 1
ATOM 591 C CA . SER A 1 77 ? 9.189 -5.230 -1.126 1.00 70.94 77 SER A CA 1
ATOM 592 C C . SER A 1 77 ? 7.897 -4.593 -1.631 1.00 70.94 77 SER A C 1
ATOM 594 O O . SER A 1 77 ? 7.437 -3.569 -1.127 1.00 70.94 77 SER A O 1
ATOM 596 N N . SER A 1 78 ? 7.301 -5.175 -2.661 1.00 80.94 78 SER A N 1
ATOM 597 C CA . SER A 1 78 ? 5.939 -4.831 -3.043 1.00 80.94 78 SER A CA 1
ATOM 598 C C . SER A 1 78 ? 5.102 -6.090 -3.022 1.00 80.94 78 SER A C 1
ATOM 600 O O . SER A 1 78 ? 5.529 -7.159 -3.458 1.00 80.94 78 SER A O 1
ATOM 602 N N . LEU A 1 79 ? 3.902 -5.965 -2.480 1.00 87.00 79 LEU A N 1
ATOM 603 C CA . LEU A 1 79 ? 2.965 -7.058 -2.304 1.00 87.00 79 LEU A CA 1
ATOM 604 C C . LEU A 1 79 ? 1.693 -6.751 -3.082 1.00 87.00 79 LEU A C 1
ATOM 606 O O . LEU A 1 79 ? 1.336 -5.600 -3.300 1.00 87.00 79 LEU A O 1
ATOM 610 N N . TYR A 1 80 ? 0.998 -7.787 -3.509 1.00 90.44 80 TYR A N 1
ATOM 611 C CA . TYR A 1 80 ? -0.275 -7.696 -4.187 1.00 90.44 80 TYR A CA 1
ATOM 612 C C . TYR A 1 80 ? -1.329 -8.404 -3.354 1.00 90.44 80 TYR A C 1
ATOM 614 O O . TYR A 1 80 ? -1.194 -9.588 -3.022 1.00 90.44 80 TYR A O 1
ATOM 622 N N . ARG A 1 81 ? -2.403 -7.676 -3.053 1.00 92.25 81 ARG A N 1
ATOM 623 C CA . ARG A 1 81 ? -3.539 -8.193 -2.300 1.00 92.25 81 ARG A CA 1
ATOM 624 C C . ARG A 1 81 ? -4.702 -8.473 -3.239 1.00 92.25 81 ARG A C 1
ATOM 626 O O . ARG A 1 81 ? -5.291 -7.567 -3.828 1.00 92.25 81 ARG A O 1
ATOM 633 N N . SER A 1 82 ? -5.074 -9.745 -3.346 1.00 90.38 82 SER A N 1
ATOM 634 C CA . SER A 1 82 ? -6.110 -10.206 -4.280 1.00 90.38 82 SER A CA 1
ATOM 635 C C . SER A 1 82 ? -7.506 -9.645 -3.973 1.00 90.38 82 SER A C 1
ATOM 637 O O . SER A 1 82 ? -8.265 -9.381 -4.900 1.00 90.38 82 SER A O 1
ATOM 639 N N . VAL A 1 83 ? -7.830 -9.407 -2.696 1.00 90.44 83 VAL A N 1
ATOM 640 C CA .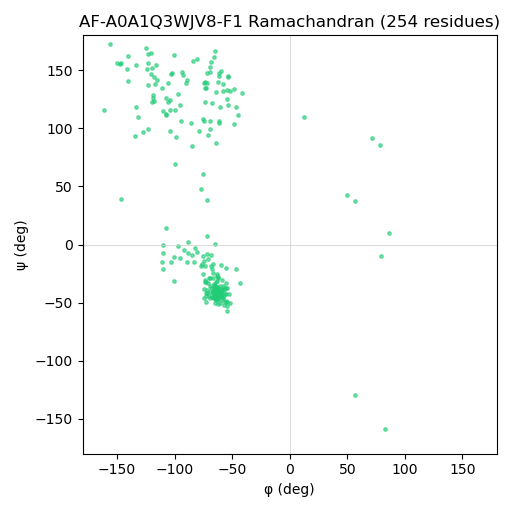 VAL A 1 83 ? -9.145 -8.902 -2.238 1.00 90.44 83 VAL A CA 1
ATOM 641 C C . VAL A 1 83 ? -9.459 -7.510 -2.798 1.00 90.44 83 VAL A C 1
ATOM 643 O O . VAL A 1 83 ? -10.583 -7.213 -3.209 1.00 90.44 83 VAL A O 1
ATOM 646 N N . CYS A 1 84 ? -8.452 -6.641 -2.833 1.00 86.25 84 CYS A N 1
ATOM 647 C CA . CYS A 1 84 ? -8.554 -5.271 -3.335 1.00 86.25 84 CYS A CA 1
ATOM 648 C C . CYS A 1 84 ? -8.019 -5.107 -4.758 1.00 86.25 84 CYS A C 1
ATOM 650 O O . CYS A 1 84 ? -8.215 -4.056 -5.372 1.00 86.25 84 CYS A O 1
ATOM 652 N N . GLN A 1 85 ? -7.345 -6.132 -5.281 1.00 88.50 85 GLN A N 1
ATOM 653 C CA . GLN A 1 85 ? -6.601 -6.083 -6.532 1.00 88.50 85 GLN A CA 1
ATOM 654 C C . GLN A 1 85 ? -5.654 -4.875 -6.604 1.00 88.50 85 GLN A C 1
ATOM 656 O O . GLN A 1 85 ? -5.582 -4.183 -7.626 1.00 88.50 85 GLN A O 1
ATOM 661 N N . ASN A 1 86 ? -4.961 -4.582 -5.508 1.00 86.31 86 ASN A N 1
ATOM 662 C CA . ASN A 1 86 ? -4.078 -3.432 -5.342 1.00 86.31 86 ASN A CA 1
ATOM 663 C C . ASN A 1 86 ? -2.660 -3.873 -4.963 1.00 86.31 86 ASN A C 1
ATOM 665 O O . ASN A 1 86 ? -2.439 -4.960 -4.427 1.00 86.31 86 ASN A O 1
ATOM 669 N N . GLY A 1 87 ? -1.710 -2.995 -5.275 1.00 87.00 87 GLY A N 1
ATOM 670 C CA . GLY A 1 87 ? -0.330 -3.116 -4.841 1.00 87.00 87 GLY A CA 1
ATOM 671 C C . GLY A 1 87 ? -0.127 -2.414 -3.502 1.00 87.00 87 GLY A C 1
ATOM 672 O O . GLY A 1 87 ? -0.653 -1.325 -3.284 1.00 87.00 87 GLY A O 1
ATOM 673 N N . LEU A 1 88 ? 0.646 -3.042 -2.632 1.00 87.88 88 LEU A N 1
ATOM 674 C CA . LEU A 1 88 ? 1.050 -2.569 -1.320 1.00 87.88 88 LEU A CA 1
ATOM 675 C C . LEU A 1 88 ? 2.567 -2.403 -1.321 1.00 87.88 88 LEU A C 1
ATOM 677 O O . LEU A 1 88 ? 3.280 -3.252 -1.863 1.00 87.88 88 LEU A O 1
ATOM 681 N N . LEU A 1 89 ? 3.055 -1.317 -0.733 1.00 84.62 89 LEU A N 1
ATOM 682 C CA . LEU A 1 89 ? 4.480 -1.018 -0.695 1.00 84.62 89 LEU A CA 1
ATOM 683 C C . LEU A 1 89 ? 5.101 -1.332 0.665 1.00 84.62 89 LEU A C 1
ATOM 685 O O . LEU A 1 89 ? 4.474 -1.206 1.718 1.00 84.62 89 LEU A O 1
ATOM 689 N N . GLY A 1 90 ? 6.367 -1.727 0.596 1.00 83.19 90 GLY A N 1
ATOM 690 C CA . GLY A 1 90 ? 7.254 -2.064 1.695 1.00 83.19 90 GLY A CA 1
ATOM 691 C C . GLY A 1 90 ? 7.761 -0.846 2.455 1.00 83.19 90 GLY A C 1
ATOM 692 O O . GLY A 1 90 ? 8.962 -0.592 2.479 1.00 83.19 90 GLY A O 1
ATOM 693 N N . TRP A 1 91 ? 6.862 -0.058 3.041 1.00 86.06 91 TRP A N 1
ATOM 694 C CA . TRP A 1 91 ? 7.196 1.219 3.684 1.00 86.06 91 TRP A CA 1
ATOM 695 C C . TRP A 1 91 ? 8.133 1.109 4.890 1.00 86.06 91 TRP A C 1
ATOM 697 O O . TRP A 1 91 ? 8.844 2.061 5.199 1.00 86.06 91 TRP A O 1
ATOM 707 N N . ALA A 1 92 ? 8.160 -0.041 5.564 1.00 86.69 92 ALA A N 1
ATOM 708 C CA . ALA A 1 92 ? 9.082 -0.292 6.668 1.00 86.69 92 ALA A CA 1
ATOM 709 C C . ALA A 1 92 ? 10.393 -0.954 6.205 1.00 86.69 92 ALA A C 1
ATOM 711 O O . ALA A 1 92 ? 11.311 -1.118 6.997 1.00 86.69 92 ALA A O 1
ATOM 712 N N . ASP A 1 93 ? 10.533 -1.322 4.931 1.00 81.62 93 ASP A N 1
ATOM 713 C CA . ASP A 1 93 ? 11.667 -2.145 4.484 1.00 81.62 93 ASP A CA 1
ATOM 714 C C . ASP A 1 93 ? 12.983 -1.371 4.375 1.00 81.62 93 ASP A C 1
ATOM 716 O O . ASP A 1 93 ? 14.037 -1.970 4.199 1.00 81.62 93 ASP A O 1
ATOM 720 N N . SER A 1 94 ? 12.953 -0.041 4.486 1.00 76.81 94 SER A N 1
ATOM 721 C CA . SER A 1 94 ? 14.177 0.762 4.562 1.00 76.81 94 SER A CA 1
ATOM 722 C C . SER A 1 94 ? 14.886 0.672 5.917 1.00 76.81 94 SER A C 1
ATOM 724 O O . SER A 1 94 ? 16.030 1.117 6.024 1.00 76.81 94 SER A O 1
ATOM 726 N N . PHE A 1 95 ? 14.217 0.151 6.948 1.00 81.44 95 PHE A N 1
ATOM 727 C CA . PHE A 1 95 ? 14.759 0.028 8.300 1.00 81.44 95 PHE A CA 1
ATOM 728 C C . PHE A 1 95 ? 15.415 -1.344 8.496 1.00 81.44 95 PHE A C 1
ATOM 730 O O . PHE A 1 95 ? 14.956 -2.342 7.944 1.00 81.44 95 PHE A O 1
ATOM 737 N N . ALA A 1 96 ? 16.493 -1.390 9.284 1.00 81.19 96 ALA A N 1
ATOM 738 C CA . ALA A 1 96 ? 17.242 -2.621 9.549 1.00 81.19 96 ALA A CA 1
ATOM 739 C C . ALA A 1 96 ? 16.381 -3.691 10.234 1.00 81.19 96 ALA A C 1
ATOM 741 O O . ALA A 1 96 ? 16.426 -4.868 9.875 1.00 81.19 96 ALA A O 1
ATOM 742 N N . ASP A 1 97 ? 15.610 -3.257 11.227 1.00 86.75 97 ASP A N 1
ATOM 743 C CA . ASP A 1 97 ? 14.821 -4.098 12.108 1.00 86.75 97 ASP A CA 1
ATOM 744 C C . ASP A 1 97 ? 13.643 -3.314 12.702 1.00 86.75 97 ASP A C 1
ATOM 746 O O . ASP A 1 97 ? 13.484 -2.100 12.518 1.00 86.75 97 ASP A O 1
ATOM 750 N N . LEU A 1 98 ? 12.784 -4.053 13.400 1.00 89.38 98 LEU A N 1
ATOM 751 C CA . LEU A 1 98 ? 11.562 -3.537 13.997 1.00 89.38 98 LEU A CA 1
ATOM 752 C C . LEU A 1 98 ? 11.827 -2.511 15.104 1.00 89.38 98 LEU A C 1
ATOM 754 O O . LEU A 1 98 ? 11.065 -1.554 15.220 1.00 89.38 98 LEU A O 1
ATOM 758 N N . ASP A 1 99 ? 12.881 -2.688 15.898 1.00 90.00 99 ASP A N 1
ATOM 759 C CA . ASP A 1 99 ? 13.188 -1.808 17.029 1.00 90.00 99 ASP A CA 1
ATOM 760 C C . ASP A 1 99 ? 13.690 -0.448 16.537 1.00 90.00 99 ASP A C 1
ATOM 762 O O . ASP A 1 99 ? 13.231 0.596 17.002 1.00 90.00 99 ASP A O 1
ATOM 766 N N . THR A 1 100 ? 14.539 -0.452 15.508 1.00 89.50 100 THR A N 1
ATOM 767 C CA . THR A 1 100 ? 14.979 0.754 14.798 1.00 89.50 100 THR A CA 1
ATOM 768 C C . THR A 1 100 ? 13.786 1.493 14.196 1.00 89.50 100 THR A C 1
ATOM 770 O O . THR A 1 100 ? 13.681 2.716 14.313 1.00 89.50 100 THR A O 1
ATOM 773 N N . TYR A 1 101 ? 12.862 0.758 13.569 1.00 91.06 101 TYR A N 1
ATOM 774 C CA . TYR A 1 101 ? 11.659 1.349 12.991 1.00 91.06 101 TYR A CA 1
ATOM 775 C C . TYR A 1 101 ? 10.744 1.967 14.058 1.00 91.06 101 TYR A C 1
ATOM 777 O O . TYR A 1 101 ? 10.268 3.086 13.876 1.00 91.06 101 TYR A O 1
ATOM 785 N N . ARG A 1 102 ? 10.536 1.283 15.189 1.00 90.94 102 ARG A N 1
ATOM 786 C CA . ARG A 1 102 ? 9.741 1.777 16.326 1.00 90.94 102 ARG A CA 1
ATOM 787 C C . ARG A 1 102 ? 10.346 3.026 16.960 1.00 90.94 102 ARG A C 1
ATOM 789 O O . ARG A 1 102 ? 9.638 4.012 17.123 1.00 90.94 102 ARG A O 1
ATOM 796 N N . GLY A 1 103 ? 11.653 3.026 17.224 1.00 89.94 103 GLY A N 1
ATOM 797 C CA . GLY A 1 103 ? 12.341 4.200 17.768 1.00 89.94 103 GLY A CA 1
ATOM 798 C C . GLY A 1 103 ? 12.222 5.421 16.851 1.00 89.94 103 GLY A C 1
ATOM 799 O O . GLY A 1 103 ? 11.926 6.524 17.309 1.00 89.94 103 GLY A O 1
ATOM 800 N N . TRP A 1 104 ? 12.359 5.221 15.535 1.00 91.31 104 TRP A N 1
ATOM 801 C CA . TRP A 1 104 ? 12.098 6.281 14.557 1.00 91.31 104 TRP A CA 1
ATOM 802 C C . TRP A 1 104 ? 10.635 6.745 14.575 1.00 91.31 104 TRP A C 1
ATOM 804 O O . TRP A 1 104 ? 10.359 7.943 14.470 1.00 91.31 104 TRP A O 1
ATOM 814 N N . LEU A 1 105 ? 9.693 5.811 14.714 1.00 90.75 105 LEU A N 1
ATOM 815 C CA . LEU A 1 105 ? 8.266 6.102 14.706 1.00 90.75 105 LEU A CA 1
ATOM 816 C C . LEU A 1 105 ? 7.835 6.942 15.915 1.00 90.75 105 LEU A C 1
ATOM 818 O O . LEU A 1 105 ? 7.024 7.855 15.751 1.00 90.75 105 LEU A O 1
ATOM 822 N N . ASP A 1 106 ? 8.422 6.704 17.089 1.00 88.56 106 ASP A N 1
ATOM 823 C CA . ASP A 1 106 ? 8.185 7.489 18.307 1.00 88.56 106 ASP A CA 1
ATOM 824 C C . ASP A 1 106 ? 8.610 8.952 18.149 1.00 88.56 106 ASP A C 1
ATOM 826 O O . ASP A 1 106 ? 7.928 9.872 18.613 1.00 88.56 106 ASP A O 1
ATOM 830 N N . GLU A 1 107 ? 9.740 9.195 17.484 1.00 87.62 107 GLU A N 1
ATOM 831 C CA . GLU A 1 107 ? 10.169 10.550 17.141 1.00 87.62 107 GLU A CA 1
ATOM 832 C C . GLU A 1 107 ? 9.271 11.161 16.069 1.00 87.62 107 GLU A C 1
ATOM 834 O O . GLU A 1 107 ? 8.866 12.319 16.181 1.00 87.62 107 GLU A O 1
ATOM 839 N N . TRP A 1 108 ? 8.944 10.391 15.030 1.00 85.88 108 TRP A N 1
ATOM 840 C CA . TRP A 1 108 ? 8.095 10.830 13.928 1.00 85.88 108 TRP A CA 1
ATOM 841 C C . TRP A 1 108 ? 6.696 11.236 14.407 1.00 85.88 108 TRP A C 1
ATOM 843 O O . TRP A 1 108 ? 6.175 12.266 13.977 1.00 85.88 108 TRP A O 1
ATOM 853 N N . ALA A 1 109 ? 6.113 10.489 15.348 1.00 84.00 109 ALA A N 1
ATOM 854 C CA . ALA A 1 109 ? 4.802 10.769 15.924 1.00 84.00 109 ALA A CA 1
ATOM 855 C C . ALA A 1 109 ? 4.754 12.102 16.695 1.00 84.00 109 ALA A C 1
ATOM 857 O O . ALA A 1 109 ? 3.694 12.727 16.760 1.00 84.00 109 ALA A O 1
ATOM 858 N N . LYS A 1 110 ? 5.895 12.560 17.233 1.00 82.38 110 LYS A N 1
ATOM 859 C CA . LYS A 1 110 ? 6.035 13.833 17.964 1.00 82.38 110 LYS A CA 1
ATOM 860 C C . LYS A 1 110 ? 6.234 15.045 17.046 1.00 82.38 110 LYS A C 1
ATOM 862 O O . LYS A 1 110 ? 6.097 16.177 17.507 1.00 82.38 110 LYS A O 1
ATOM 867 N N . ARG A 1 111 ? 6.563 14.846 15.764 1.00 80.19 111 ARG A N 1
ATOM 868 C CA . ARG A 1 111 ? 6.798 15.946 14.813 1.00 80.19 111 ARG A CA 1
ATOM 869 C C . ARG A 1 111 ? 5.479 16.609 14.412 1.00 80.19 111 ARG A C 1
ATOM 871 O O . ARG A 1 111 ? 4.515 15.937 14.048 1.00 80.19 111 ARG A O 1
ATOM 878 N N . THR A 1 112 ? 5.461 17.942 14.411 1.00 65.38 112 THR A N 1
ATOM 879 C CA . THR A 1 112 ? 4.351 18.746 13.866 1.00 65.38 112 THR A CA 1
ATOM 880 C C . THR A 1 112 ? 4.242 18.576 12.354 1.00 65.38 112 THR A C 1
ATOM 882 O O . THR A 1 112 ? 3.148 18.388 11.818 1.00 65.38 112 THR A O 1
ATOM 885 N N . ASP A 1 113 ? 5.391 18.526 11.682 1.00 63.91 113 ASP A N 1
ATOM 886 C CA . ASP A 1 113 ? 5.481 18.341 10.244 1.00 63.91 113 ASP A CA 1
ATOM 887 C C . ASP A 1 113 ? 5.774 16.872 9.942 1.00 63.91 113 ASP A C 1
ATOM 889 O O . ASP A 1 113 ? 6.920 16.427 9.888 1.00 63.91 113 ASP A O 1
ATOM 893 N N . LYS A 1 114 ? 4.710 16.092 9.722 1.00 67.00 114 LYS A N 1
ATOM 894 C CA . LYS A 1 114 ? 4.768 14.683 9.278 1.00 67.00 114 LYS A CA 1
ATOM 895 C C . LYS A 1 114 ? 5.193 14.550 7.807 1.00 67.00 114 LYS A C 1
ATOM 897 O O . LYS A 1 114 ? 4.605 13.772 7.050 1.00 67.00 114 LYS A O 1
ATOM 902 N N . LEU A 1 115 ? 6.135 15.387 7.378 1.00 57.53 115 LEU A N 1
ATOM 903 C CA . LEU A 1 115 ? 6.803 15.292 6.088 1.00 57.53 115 LEU A CA 1
ATOM 904 C C . LEU A 1 115 ? 7.708 14.048 6.092 1.00 57.53 115 LEU A C 1
ATOM 906 O O . LEU A 1 115 ? 8.173 13.642 7.161 1.00 57.53 115 LEU A O 1
ATOM 910 N N . PRO A 1 116 ? 7.979 13.439 4.924 1.00 51.75 116 PRO A N 1
ATOM 911 C CA . PRO A 1 116 ? 9.006 12.413 4.826 1.00 51.75 116 PRO A CA 1
ATOM 912 C C . PRO A 1 116 ? 10.332 13.070 5.216 1.00 51.75 116 PRO A C 1
ATOM 914 O O . PRO A 1 116 ? 10.870 13.892 4.473 1.00 51.75 116 PRO A O 1
ATOM 917 N N . SER A 1 117 ? 10.827 12.785 6.421 1.00 43.50 117 SER A N 1
ATOM 918 C CA . SER A 1 117 ? 12.169 13.203 6.817 1.00 43.50 117 SER A CA 1
ATOM 919 C C . SER A 1 117 ? 13.131 12.606 5.805 1.00 43.50 117 SER A C 1
ATOM 921 O O . SER A 1 117 ? 13.042 11.408 5.528 1.00 43.50 117 SER A O 1
ATOM 923 N N . ALA A 1 118 ? 14.060 13.407 5.278 1.00 45.56 118 ALA A N 1
ATOM 924 C CA . ALA A 1 118 ? 15.251 12.850 4.652 1.00 45.56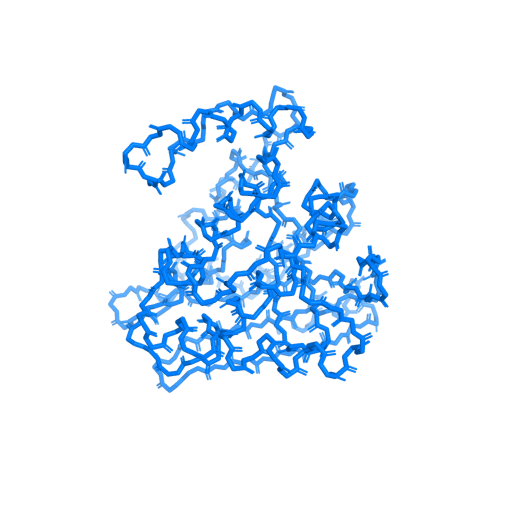 118 ALA A CA 1
ATOM 925 C C . ALA A 1 118 ? 15.788 11.776 5.611 1.00 45.56 118 ALA A C 1
ATOM 927 O O . ALA A 1 118 ? 15.991 12.055 6.795 1.00 45.56 118 ALA A O 1
ATOM 928 N N . ARG A 1 119 ? 15.812 10.534 5.119 1.00 51.31 119 ARG A N 1
ATOM 929 C CA . ARG A 1 119 ? 15.914 9.291 5.890 1.00 51.31 119 ARG A CA 1
ATOM 930 C C . ARG A 1 119 ? 17.056 9.397 6.899 1.00 51.31 119 ARG A C 1
ATOM 932 O O . ARG A 1 119 ? 18.221 9.347 6.517 1.00 51.31 119 ARG A O 1
ATOM 939 N N . SER A 1 120 ? 16.728 9.600 8.171 1.00 37.41 120 SER A N 1
ATOM 940 C CA . SER A 1 120 ? 17.716 9.629 9.242 1.00 37.41 120 SER A CA 1
ATOM 941 C C . SER A 1 120 ? 18.160 8.192 9.493 1.00 37.41 120 SER A C 1
ATOM 943 O O . SER A 1 120 ? 17.399 7.405 10.048 1.00 37.41 120 SER A O 1
ATOM 945 N N . ASN A 1 121 ? 19.383 7.898 9.049 1.00 38.94 121 ASN A N 1
ATOM 946 C CA . ASN A 1 121 ? 20.134 6.647 9.175 1.00 38.94 121 ASN A CA 1
ATOM 947 C C . ASN A 1 121 ? 19.729 5.536 8.191 1.00 38.94 121 ASN A C 1
ATOM 949 O O . ASN A 1 121 ? 18.962 4.641 8.542 1.00 38.94 121 ASN A O 1
ATOM 953 N N . PRO A 1 122 ? 20.289 5.529 6.961 1.00 44.28 122 PRO A N 1
ATOM 954 C CA . PRO A 1 122 ? 20.404 4.279 6.218 1.00 44.28 122 PRO A CA 1
ATOM 955 C C . PRO A 1 122 ? 21.137 3.254 7.094 1.00 44.28 122 PRO A C 1
ATOM 957 O O . PRO A 1 122 ? 22.159 3.580 7.700 1.00 44.28 122 PRO A O 1
ATOM 960 N N . SER A 1 123 ? 20.605 2.032 7.168 1.00 41.25 123 SER A N 1
ATOM 961 C CA . SER A 1 123 ? 21.238 0.904 7.858 1.00 41.25 123 SER A CA 1
ATOM 962 C C . SER A 1 123 ? 22.747 0.863 7.578 1.00 41.25 123 SER A C 1
ATOM 964 O O . SER A 1 123 ? 23.140 0.922 6.405 1.00 41.25 123 SER A O 1
ATOM 966 N N . PRO A 1 124 ? 23.611 0.740 8.602 1.00 41.38 124 PRO A N 1
ATOM 967 C CA . PRO A 1 124 ? 25.026 0.546 8.360 1.00 41.38 124 PRO A CA 1
ATOM 968 C C . PRO A 1 124 ? 25.193 -0.843 7.733 1.00 41.38 124 PRO A C 1
ATOM 970 O O . PRO A 1 124 ? 24.790 -1.850 8.303 1.00 41.38 124 PRO A O 1
ATOM 973 N N . ALA A 1 125 ? 25.782 -0.871 6.540 1.00 43.62 125 ALA A N 1
ATOM 974 C CA . ALA A 1 125 ? 26.141 -2.062 5.772 1.00 43.62 125 ALA A CA 1
ATOM 975 C C . ALA A 1 125 ? 24.982 -2.868 5.148 1.00 43.62 125 ALA A C 1
ATOM 977 O O . ALA A 1 125 ? 24.522 -3.870 5.686 1.00 43.62 125 ALA A O 1
ATOM 978 N N . ARG A 1 126 ? 24.636 -2.537 3.897 1.00 44.91 126 ARG A N 1
ATOM 979 C CA . ARG A 1 126 ? 24.400 -3.544 2.839 1.00 44.91 126 ARG A CA 1
ATOM 980 C C . ARG A 1 126 ? 24.477 -2.881 1.462 1.00 44.91 126 ARG A C 1
ATOM 982 O O . ARG A 1 126 ? 23.703 -1.980 1.179 1.00 44.91 126 ARG A O 1
ATOM 989 N N . SER A 1 127 ? 25.482 -3.310 0.691 1.00 37.34 127 SER A N 1
ATOM 990 C CA . SER A 1 127 ? 25.925 -2.864 -0.643 1.00 37.34 127 SER A CA 1
ATOM 991 C C . SER A 1 127 ? 25.330 -1.552 -1.170 1.00 37.34 127 SER A C 1
ATOM 993 O O . SER A 1 127 ? 24.189 -1.508 -1.630 1.00 37.34 127 SER A O 1
ATOM 995 N N . THR A 1 128 ? 26.164 -0.518 -1.241 1.00 39.56 128 THR A N 1
ATOM 996 C CA . THR A 1 128 ? 26.003 0.582 -2.195 1.00 39.56 128 THR A CA 1
ATOM 997 C C . THR A 1 128 ? 25.677 -0.013 -3.565 1.00 39.56 128 THR A C 1
ATOM 999 O O . THR A 1 128 ? 26.516 -0.690 -4.163 1.00 39.56 128 THR A O 1
ATOM 1002 N N . ARG A 1 129 ? 24.449 0.183 -4.062 1.00 43.19 129 ARG A N 1
ATOM 1003 C CA . ARG A 1 129 ? 24.121 -0.200 -5.438 1.00 43.19 129 ARG A CA 1
ATOM 1004 C C . ARG A 1 129 ? 25.033 0.598 -6.361 1.00 43.19 129 ARG A C 1
ATOM 1006 O O . ARG A 1 129 ? 24.970 1.821 -6.390 1.00 43.19 129 ARG A O 1
ATOM 1013 N N . THR A 1 130 ? 25.864 -0.085 -7.136 1.00 38.78 130 THR A N 1
ATOM 1014 C CA . THR A 1 130 ? 26.799 0.529 -8.093 1.00 38.78 130 THR A CA 1
ATOM 1015 C C . THR A 1 130 ? 26.120 1.122 -9.332 1.00 38.78 130 THR A C 1
ATOM 1017 O O . THR A 1 130 ? 26.795 1.535 -10.265 1.00 38.78 130 THR A O 1
ATOM 1020 N N . THR A 1 131 ? 24.790 1.186 -9.387 1.00 43.22 131 THR A N 1
ATOM 1021 C CA . THR A 1 131 ? 24.056 1.597 -10.589 1.00 43.22 131 THR A CA 1
ATOM 1022 C C . THR A 1 131 ? 23.622 3.059 -10.511 1.00 43.22 131 THR A C 1
ATOM 1024 O O . THR A 1 131 ? 22.435 3.366 -10.413 1.00 43.22 131 THR A O 1
ATOM 1027 N N . THR A 1 132 ? 24.585 3.978 -10.582 1.00 39.91 132 THR A N 1
ATOM 1028 C CA . THR A 1 132 ? 24.331 5.396 -10.901 1.00 39.91 132 THR A CA 1
ATOM 1029 C C . THR A 1 132 ? 23.935 5.618 -12.367 1.00 39.91 132 THR A C 1
ATOM 1031 O O . THR A 1 132 ? 23.424 6.685 -12.701 1.00 39.91 132 THR A O 1
ATOM 1034 N N . ASP A 1 133 ? 24.100 4.613 -13.232 1.00 39.72 133 ASP A N 1
ATOM 1035 C CA . ASP A 1 133 ? 24.052 4.751 -14.698 1.00 39.72 133 ASP A CA 1
ATOM 1036 C C . ASP A 1 133 ? 22.679 5.089 -15.298 1.00 39.72 133 ASP A C 1
ATOM 1038 O O . ASP A 1 133 ? 22.583 5.403 -16.482 1.00 39.72 133 ASP A O 1
ATOM 1042 N N . ILE A 1 134 ? 21.603 5.054 -14.507 1.00 43.25 134 ILE A N 1
ATOM 1043 C CA . ILE A 1 134 ? 20.238 5.295 -15.010 1.00 43.25 134 ILE A CA 1
ATOM 1044 C C . ILE A 1 134 ? 19.725 6.682 -14.667 1.00 43.25 134 ILE A C 1
ATOM 1046 O O . ILE A 1 134 ? 18.799 7.165 -15.320 1.00 43.25 134 ILE A O 1
ATOM 1050 N N . ARG A 1 135 ? 20.379 7.385 -13.730 1.00 41.34 135 ARG A N 1
ATOM 1051 C CA . ARG A 1 135 ? 20.027 8.778 -13.415 1.00 41.34 135 ARG A CA 1
ATOM 1052 C C . ARG A 1 135 ? 20.072 9.679 -14.656 1.00 41.34 135 ARG A C 1
ATOM 1054 O O . ARG A 1 135 ? 19.425 10.721 -14.662 1.00 41.34 135 ARG A O 1
ATOM 1061 N N . THR A 1 136 ? 20.776 9.259 -15.709 1.00 39.56 136 THR A N 1
ATOM 1062 C CA . THR A 1 136 ? 21.022 10.039 -16.923 1.00 39.56 136 THR A CA 1
ATOM 1063 C C . THR A 1 136 ? 21.090 9.187 -18.197 1.00 39.56 136 THR A C 1
ATOM 1065 O O . THR A 1 136 ? 21.873 9.497 -19.096 1.00 39.56 136 THR A O 1
ATOM 1068 N N . ILE A 1 137 ? 20.252 8.153 -18.372 1.00 41.53 137 ILE A N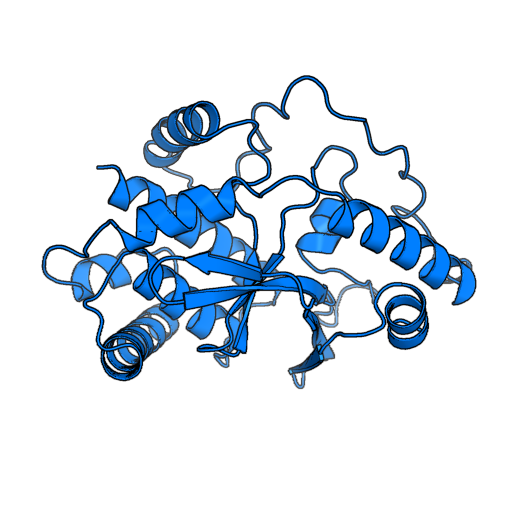 1
ATOM 1069 C CA . ILE A 1 137 ? 20.037 7.668 -19.748 1.00 41.53 137 ILE A CA 1
ATOM 1070 C C . ILE A 1 137 ? 19.209 8.734 -20.467 1.00 41.53 137 ILE A C 1
ATOM 1072 O O . ILE A 1 137 ? 17.982 8.772 -20.381 1.00 41.53 137 ILE A O 1
ATOM 1076 N N . HIS A 1 138 ? 19.900 9.637 -21.163 1.00 42.50 138 HIS A N 1
ATOM 1077 C CA . HIS A 1 138 ? 19.283 10.548 -22.118 1.00 42.50 138 HIS A CA 1
ATOM 1078 C C . HIS A 1 138 ? 18.382 9.704 -23.028 1.00 42.50 138 HIS A C 1
ATOM 1080 O O . HIS A 1 138 ? 18.821 8.658 -23.491 1.00 42.50 138 HIS A O 1
ATOM 1086 N N . HIS A 1 139 ? 17.146 10.125 -23.301 1.00 48.41 139 HIS A N 1
ATOM 1087 C CA . HIS A 1 139 ? 16.147 9.365 -24.081 1.00 48.41 139 HIS A CA 1
ATOM 1088 C C . HIS A 1 139 ? 16.675 8.754 -25.401 1.00 48.41 139 HIS A C 1
ATOM 1090 O O . HIS A 1 139 ? 16.107 7.794 -25.905 1.00 48.41 139 HIS A O 1
ATOM 1096 N N . ARG A 1 140 ? 17.781 9.283 -25.946 1.00 46.44 140 ARG A N 1
ATOM 1097 C CA . ARG A 1 140 ? 18.492 8.773 -27.131 1.00 46.44 140 ARG A CA 1
ATOM 1098 C C . ARG A 1 140 ? 19.350 7.516 -26.895 1.00 46.44 140 ARG A C 1
ATOM 1100 O O . ARG A 1 140 ? 19.719 6.873 -27.865 1.00 46.44 140 ARG A O 1
ATOM 1107 N N . ALA A 1 141 ? 19.682 7.173 -25.651 1.00 49.78 141 ALA A N 1
ATOM 1108 C CA . ALA A 1 141 ? 20.532 6.037 -25.269 1.00 49.78 141 ALA A CA 1
ATOM 1109 C C . ALA A 1 141 ? 19.761 4.900 -24.562 1.00 49.78 141 ALA A C 1
ATOM 1111 O O . ALA A 1 141 ? 20.363 3.891 -24.185 1.00 49.78 141 ALA A O 1
ATOM 1112 N N . LEU A 1 142 ? 18.443 5.056 -24.372 1.00 59.34 142 LEU A N 1
ATOM 1113 C CA . LEU A 1 142 ? 17.560 4.026 -23.827 1.00 59.34 142 LEU A CA 1
ATOM 1114 C C . LEU A 1 142 ? 17.114 3.108 -24.969 1.00 59.34 142 LEU A C 1
ATOM 1116 O O . LEU A 1 142 ? 16.064 3.318 -25.574 1.00 59.34 142 LEU A O 1
ATOM 1120 N N . THR A 1 143 ? 17.932 2.111 -25.292 1.00 69.00 143 THR A N 1
ATOM 1121 C CA . THR A 1 143 ? 17.511 1.049 -26.211 1.00 69.00 143 THR A CA 1
ATOM 1122 C C . THR A 1 143 ? 16.664 0.015 -25.468 1.00 69.00 143 THR A C 1
ATOM 1124 O O . THR A 1 143 ? 16.706 -0.077 -24.234 1.00 69.00 143 THR A O 1
ATOM 1127 N N . ILE A 1 144 ? 15.873 -0.763 -26.210 1.00 69.38 144 ILE A N 1
ATOM 1128 C CA . ILE A 1 144 ? 15.026 -1.814 -25.628 1.00 69.38 144 ILE A CA 1
ATOM 1129 C C . ILE A 1 144 ? 15.897 -2.843 -24.897 1.00 69.38 144 ILE A C 1
ATOM 1131 O O . ILE A 1 144 ? 15.541 -3.273 -23.805 1.00 69.38 144 ILE A O 1
ATOM 1135 N N . GLU A 1 145 ? 17.063 -3.172 -25.445 1.00 74.25 145 GLU A N 1
ATOM 1136 C CA . GLU A 1 145 ? 17.998 -4.164 -24.908 1.00 74.25 145 GLU A CA 1
ATOM 1137 C C . GLU A 1 145 ? 18.548 -3.720 -23.548 1.00 74.25 145 GLU A C 1
ATOM 1139 O O . GLU A 1 145 ? 18.462 -4.462 -22.571 1.00 74.25 145 GLU A O 1
ATOM 1144 N N . ARG A 1 146 ? 19.009 -2.465 -23.440 1.00 67.56 146 ARG A N 1
ATOM 1145 C CA . ARG A 1 146 ? 19.502 -1.901 -22.171 1.00 67.56 146 ARG A CA 1
ATOM 1146 C C . ARG A 1 146 ? 18.416 -1.843 -21.104 1.00 67.56 146 ARG A C 1
ATOM 1148 O O . ARG A 1 146 ? 18.670 -2.117 -19.931 1.00 67.56 146 ARG A O 1
ATOM 1155 N N . PHE A 1 147 ? 17.192 -1.499 -21.504 1.00 71.00 147 PHE A N 1
ATOM 1156 C CA . PHE A 1 147 ? 16.045 -1.537 -20.603 1.00 71.00 147 PHE A CA 1
ATOM 1157 C C . PHE A 1 147 ? 15.774 -2.965 -20.104 1.00 71.00 147 PHE A C 1
ATOM 1159 O O . PHE A 1 147 ? 15.526 -3.167 -18.914 1.00 71.00 147 PHE A O 1
ATOM 1166 N N . GLN A 1 148 ? 15.850 -3.955 -20.995 1.00 73.62 148 GLN A N 1
ATOM 1167 C CA . GLN A 1 148 ? 15.623 -5.355 -20.657 1.00 73.62 148 GLN A CA 1
ATOM 1168 C C . GLN A 1 148 ? 16.686 -5.918 -19.709 1.00 73.62 148 GLN A C 1
ATOM 1170 O O . GLN A 1 148 ? 16.325 -6.560 -18.725 1.00 73.62 148 GLN A O 1
ATOM 1175 N N . GLU A 1 149 ? 17.970 -5.664 -19.969 1.00 73.50 149 GLU A N 1
ATOM 1176 C CA . GLU A 1 149 ? 19.079 -6.073 -19.094 1.00 73.50 149 GLU A CA 1
ATOM 1177 C C . GLU A 1 149 ? 18.922 -5.498 -17.687 1.00 73.50 149 GLU A C 1
ATOM 1179 O O . GLU A 1 149 ? 19.044 -6.214 -16.689 1.00 73.50 149 GLU A O 1
ATOM 1184 N N . HIS A 1 150 ? 18.585 -4.210 -17.603 1.00 70.38 150 HIS A N 1
ATOM 1185 C CA . HIS A 1 150 ? 18.386 -3.565 -16.320 1.00 70.38 150 HIS A CA 1
ATOM 1186 C C . HIS A 1 150 ? 17.196 -4.158 -15.563 1.00 70.38 150 HIS A C 1
ATOM 1188 O O . HIS A 1 150 ? 17.343 -4.556 -14.408 1.00 70.38 150 HIS A O 1
ATOM 1194 N N . LEU A 1 151 ? 16.038 -4.277 -16.220 1.00 72.88 151 LEU A N 1
ATOM 1195 C CA . LEU A 1 151 ? 14.857 -4.893 -15.620 1.00 72.88 151 LEU A CA 1
ATOM 1196 C C . LEU A 1 151 ? 15.155 -6.326 -15.147 1.00 72.88 151 LEU A C 1
ATOM 1198 O O . LEU A 1 151 ? 14.700 -6.712 -14.072 1.00 72.88 151 LEU A O 1
ATOM 1202 N N . SER A 1 152 ? 15.964 -7.085 -15.895 1.00 76.62 152 SER A N 1
ATOM 1203 C CA . SER A 1 152 ? 16.418 -8.421 -15.496 1.00 76.62 152 SER A CA 1
ATOM 1204 C C . SER A 1 152 ? 17.221 -8.395 -14.197 1.00 76.62 152 SER A C 1
ATOM 1206 O O . SER A 1 152 ? 16.904 -9.144 -13.274 1.00 76.62 152 SER A O 1
ATOM 1208 N N . LYS A 1 153 ? 18.232 -7.523 -14.093 1.00 73.19 153 LYS A N 1
ATOM 1209 C CA . LYS A 1 153 ? 19.048 -7.389 -12.875 1.00 73.19 153 LYS A CA 1
ATOM 1210 C C . LYS A 1 153 ? 18.184 -7.032 -11.664 1.00 73.19 153 LYS A C 1
ATOM 1212 O O . LYS A 1 153 ? 18.337 -7.626 -10.600 1.00 73.19 153 LYS A O 1
ATOM 1217 N N . LEU A 1 154 ? 17.239 -6.113 -11.844 1.00 69.44 154 LEU A N 1
ATOM 1218 C CA . LEU A 1 154 ? 16.329 -5.699 -10.780 1.00 69.44 154 LEU A CA 1
ATOM 1219 C C . LEU A 1 154 ? 15.411 -6.819 -10.304 1.00 69.44 154 LEU A C 1
ATOM 1221 O O . LEU A 1 154 ? 15.218 -6.987 -9.102 1.00 69.44 154 LEU A O 1
ATOM 1225 N N . LEU A 1 155 ? 14.845 -7.580 -11.240 1.00 71.31 155 LEU A N 1
ATOM 1226 C CA . LEU A 1 155 ? 13.999 -8.720 -10.911 1.00 71.31 155 LEU A CA 1
ATOM 1227 C C . LEU A 1 155 ? 14.784 -9.772 -10.126 1.00 71.31 155 LEU A C 1
ATOM 1229 O O . LEU A 1 155 ? 14.280 -10.269 -9.126 1.00 71.31 155 LEU A O 1
ATOM 1233 N N . LEU A 1 156 ? 16.029 -10.057 -10.515 1.00 73.81 156 LEU A N 1
ATOM 1234 C CA . LEU A 1 156 ? 16.892 -10.995 -9.793 1.00 73.81 156 LEU A CA 1
ATOM 1235 C C . LEU A 1 156 ? 17.217 -10.522 -8.367 1.00 73.81 156 LEU A C 1
ATOM 1237 O O . LEU A 1 156 ? 17.145 -11.318 -7.430 1.00 73.81 156 LEU A O 1
ATOM 1241 N N . GLU A 1 157 ? 17.518 -9.232 -8.184 1.00 69.19 157 GLU A N 1
ATOM 1242 C CA . GLU A 1 157 ? 17.722 -8.643 -6.853 1.00 69.19 157 GLU A CA 1
ATOM 1243 C C . GLU A 1 157 ? 16.455 -8.740 -5.991 1.00 69.19 157 GLU A C 1
ATOM 1245 O O . GLU A 1 157 ? 16.529 -9.118 -4.824 1.00 69.19 157 GLU A O 1
ATOM 1250 N N . HIS A 1 158 ? 15.288 -8.440 -6.566 1.00 69.25 158 HIS A N 1
ATOM 1251 C CA . HIS A 1 158 ? 14.010 -8.498 -5.858 1.00 69.25 158 HIS A CA 1
ATOM 1252 C C . HIS A 1 158 ? 13.618 -9.930 -5.467 1.00 69.25 158 HIS A C 1
ATOM 1254 O O . HIS A 1 158 ? 13.140 -10.152 -4.359 1.00 69.25 158 HIS A O 1
ATOM 1260 N N . LEU A 1 159 ? 13.850 -10.906 -6.349 1.00 69.75 159 LEU A N 1
ATOM 1261 C CA . LEU A 1 159 ? 13.578 -12.325 -6.087 1.00 69.75 159 LEU A CA 1
ATOM 1262 C C . LEU A 1 159 ? 14.486 -12.917 -5.001 1.00 69.75 159 LEU A C 1
ATOM 1264 O O . LEU A 1 159 ? 14.105 -13.894 -4.363 1.00 69.75 159 LEU A O 1
ATOM 1268 N N . SER A 1 160 ? 15.668 -12.335 -4.795 1.00 66.94 160 SER A N 1
ATOM 1269 C CA . SER A 1 160 ? 16.667 -12.813 -3.830 1.00 66.94 160 SER A CA 1
ATOM 1270 C C . SER A 1 160 ? 16.612 -12.078 -2.483 1.00 66.94 160 SER A C 1
ATOM 1272 O O . SER A 1 160 ? 17.406 -12.376 -1.590 1.00 66.94 160 SER A O 1
ATOM 1274 N N . ALA A 1 161 ? 15.723 -11.090 -2.332 1.00 65.19 161 ALA A N 1
ATOM 1275 C CA . ALA A 1 161 ? 15.641 -10.279 -1.124 1.00 65.19 161 ALA A CA 1
ATOM 1276 C C . ALA A 1 161 ? 15.052 -11.078 0.061 1.00 65.19 161 ALA A C 1
ATOM 1278 O O . ALA A 1 161 ? 14.094 -11.835 -0.122 1.00 65.19 161 ALA A O 1
ATOM 1279 N N . PRO A 1 162 ? 15.595 -10.916 1.284 1.00 61.62 162 PRO A N 1
ATOM 1280 C CA . PRO A 1 162 ? 15.051 -11.556 2.480 1.00 61.62 162 PRO A CA 1
ATOM 1281 C C . PRO A 1 162 ? 13.640 -11.034 2.818 1.00 61.62 162 PRO A C 1
ATOM 1283 O O . PRO A 1 162 ? 13.222 -10.001 2.287 1.00 61.62 162 PRO A O 1
ATOM 1286 N N . PRO A 1 163 ? 12.900 -11.722 3.715 1.00 64.12 163 PRO A N 1
ATOM 1287 C CA . PRO A 1 163 ? 11.568 -11.305 4.137 1.00 64.12 163 PRO A CA 1
ATOM 1288 C C . PRO A 1 163 ? 11.544 -9.845 4.594 1.00 64.12 163 PRO A C 1
ATOM 1290 O O . PRO A 1 163 ? 12.376 -9.407 5.385 1.00 64.12 163 PRO A O 1
ATOM 1293 N N . ALA A 1 164 ? 10.565 -9.111 4.084 1.00 75.75 164 ALA A N 1
ATOM 1294 C CA . ALA A 1 164 ? 10.393 -7.690 4.323 1.00 75.75 164 ALA A CA 1
ATOM 1295 C C . ALA A 1 164 ? 9.907 -7.384 5.744 1.00 75.75 164 ALA A C 1
ATOM 1297 O O . ALA A 1 164 ? 8.933 -7.985 6.208 1.00 75.75 164 ALA A O 1
ATOM 1298 N N . LEU A 1 165 ? 10.517 -6.392 6.403 1.00 85.56 165 LEU A N 1
ATOM 1299 C CA . LEU A 1 165 ? 10.068 -5.886 7.706 1.00 85.56 165 LEU A CA 1
ATOM 1300 C C . LEU A 1 165 ? 8.599 -5.439 7.655 1.00 85.56 165 LEU A C 1
ATOM 1302 O O . LEU A 1 165 ? 7.843 -5.638 8.603 1.00 85.56 165 LEU A O 1
ATOM 1306 N N . THR A 1 166 ? 8.155 -4.915 6.515 1.00 88.12 166 THR A N 1
ATOM 1307 C CA . THR A 1 166 ? 6.761 -4.525 6.284 1.00 88.12 166 THR A CA 1
ATOM 1308 C C . THR A 1 166 ? 5.794 -5.691 6.477 1.00 88.12 166 THR A C 1
ATOM 1310 O O . THR A 1 166 ? 4.712 -5.485 7.016 1.00 88.12 166 THR A O 1
ATOM 1313 N N . ALA A 1 167 ? 6.170 -6.923 6.121 1.00 87.31 167 ALA A N 1
ATOM 1314 C CA . ALA A 1 167 ? 5.315 -8.087 6.356 1.00 87.31 167 ALA A CA 1
ATOM 1315 C C . ALA A 1 167 ? 5.128 -8.375 7.857 1.00 87.31 167 ALA A C 1
ATOM 1317 O O . ALA A 1 167 ? 4.041 -8.769 8.282 1.00 87.31 167 ALA A O 1
ATOM 1318 N N . VAL A 1 168 ? 6.160 -8.132 8.672 1.00 91.31 168 VAL A N 1
ATOM 1319 C CA . VAL A 1 168 ? 6.068 -8.218 10.139 1.00 91.31 168 VAL A CA 1
ATOM 1320 C C . VAL A 1 168 ? 5.126 -7.137 10.667 1.00 91.31 168 VAL A C 1
ATOM 1322 O O . VAL A 1 168 ? 4.236 -7.425 11.465 1.00 91.31 168 VAL A O 1
ATOM 1325 N N . VAL A 1 169 ? 5.261 -5.906 10.169 1.00 93.69 169 VAL A N 1
ATOM 1326 C CA . VAL A 1 169 ? 4.394 -4.783 10.553 1.00 93.69 169 VAL A CA 1
ATOM 1327 C C . VAL A 1 169 ? 2.938 -5.023 10.138 1.00 93.69 169 VAL A C 1
ATOM 1329 O O . VAL A 1 169 ? 2.030 -4.732 10.909 1.00 93.69 169 VAL A O 1
ATOM 1332 N N . TYR A 1 170 ? 2.683 -5.599 8.962 1.00 93.81 170 TYR A N 1
ATOM 1333 C CA . TYR A 1 170 ? 1.329 -5.958 8.533 1.00 93.81 170 TYR A CA 1
ATOM 1334 C C . TYR A 1 170 ? 0.671 -6.975 9.466 1.00 93.81 170 TYR A C 1
ATOM 1336 O O . TYR A 1 170 ? -0.499 -6.804 9.799 1.00 93.81 170 TYR A O 1
ATOM 1344 N N . ASN A 1 171 ? 1.415 -7.979 9.938 1.00 92.62 171 ASN A N 1
ATOM 1345 C CA . ASN A 1 171 ? 0.897 -8.919 10.934 1.00 92.62 171 ASN A CA 1
ATOM 1346 C C . ASN A 1 171 ? 0.562 -8.216 12.259 1.00 92.62 171 ASN A C 1
ATOM 1348 O O . ASN A 1 171 ? -0.524 -8.427 12.788 1.00 92.62 171 ASN A O 1
ATOM 1352 N N . GLN A 1 172 ? 1.405 -7.290 12.731 1.00 94.06 172 GLN A N 1
ATOM 1353 C CA . GLN A 1 172 ? 1.092 -6.484 13.923 1.00 94.06 172 GLN A CA 1
ATOM 1354 C C . GLN A 1 172 ? -0.180 -5.646 13.749 1.00 94.06 172 GLN A C 1
ATOM 1356 O O . GLN A 1 172 ? -1.009 -5.581 14.651 1.00 94.06 172 GLN A O 1
ATOM 1361 N N . LEU A 1 173 ? -0.368 -5.023 12.580 1.00 94.50 173 LEU A N 1
ATOM 1362 C CA . LEU A 1 173 ? -1.583 -4.255 12.291 1.00 94.50 173 LEU A CA 1
ATOM 1363 C C . LEU A 1 173 ? -2.832 -5.137 12.199 1.00 94.50 173 LEU A C 1
ATOM 1365 O O . LEU A 1 173 ? -3.934 -4.653 12.460 1.00 94.50 173 LEU A O 1
ATOM 1369 N N . GLN A 1 174 ? -2.679 -6.397 11.795 1.00 93.75 174 GLN A N 1
ATOM 1370 C CA . GLN A 1 174 ? -3.779 -7.354 11.735 1.00 93.75 174 GLN A CA 1
ATOM 1371 C C . GLN A 1 174 ? -4.180 -7.842 13.127 1.00 93.75 174 GLN A C 1
ATOM 1373 O O . GLN A 1 174 ? -5.369 -7.978 13.402 1.00 93.75 174 GLN A O 1
ATOM 1378 N N . GLU A 1 175 ? -3.208 -8.059 14.010 1.00 92.62 175 GLU A N 1
ATOM 1379 C CA . GLU A 1 175 ? -3.441 -8.452 15.403 1.00 92.62 175 GLU A CA 1
ATOM 1380 C C . GLU A 1 175 ? -3.969 -7.299 16.269 1.00 92.62 175 GLU A C 1
ATOM 1382 O O . GLU A 1 175 ? -4.555 -7.548 17.320 1.00 92.62 175 GLU A O 1
ATOM 1387 N N . ALA A 1 176 ? -3.806 -6.046 15.829 1.00 92.31 176 ALA A N 1
ATOM 1388 C CA . ALA A 1 176 ? -4.308 -4.862 16.515 1.00 92.31 176 ALA A CA 1
ATOM 1389 C C . ALA A 1 176 ? -5.779 -4.566 16.133 1.00 92.31 176 ALA A C 1
ATOM 1391 O O . ALA A 1 176 ? -6.046 -4.044 15.038 1.00 92.31 176 ALA A O 1
ATOM 1392 N N . PRO A 1 177 ? -6.761 -4.850 17.014 1.00 89.56 177 PRO A N 1
ATOM 1393 C CA . PRO A 1 177 ? -8.156 -4.529 16.747 1.00 89.56 177 PRO A CA 1
ATOM 1394 C C . PRO A 1 177 ? -8.384 -3.014 16.769 1.00 89.56 177 PRO A C 1
ATOM 1396 O O . PRO A 1 177 ? -7.776 -2.275 17.546 1.00 89.56 177 PRO A O 1
ATOM 1399 N N . LEU A 1 178 ? -9.326 -2.537 15.958 1.00 87.00 178 LEU A N 1
ATOM 1400 C CA . LEU A 1 178 ? -9.776 -1.149 16.029 1.00 87.00 178 LEU A CA 1
ATOM 1401 C C . LEU A 1 178 ? -10.759 -0.970 17.195 1.00 87.00 178 LEU A C 1
ATOM 1403 O O . LEU A 1 178 ? -11.951 -1.245 17.066 1.00 87.00 178 LEU A O 1
ATOM 1407 N N . ALA A 1 179 ? -10.265 -0.495 18.340 1.00 67.94 179 ALA A N 1
ATOM 1408 C CA . ALA A 1 179 ? -11.101 -0.192 19.500 1.00 67.94 179 ALA A CA 1
ATOM 1409 C C . ALA A 1 179 ? -11.926 1.101 19.289 1.00 67.94 179 ALA A C 1
ATOM 1411 O O . ALA A 1 179 ? -11.379 2.185 19.089 1.00 67.94 179 ALA A O 1
ATOM 1412 N N . GLY A 1 180 ? -13.258 1.012 19.382 1.00 62.44 180 GLY A N 1
ATOM 1413 C CA . GLY A 1 180 ? -14.152 2.178 19.440 1.00 62.44 180 GLY A CA 1
ATOM 1414 C C . GLY A 1 180 ? -14.516 2.827 18.093 1.00 62.44 180 GLY A C 1
ATOM 1415 O O . GLY A 1 180 ? -14.506 2.189 17.043 1.00 62.44 180 GLY A O 1
ATOM 1416 N N . ALA A 1 181 ? -14.942 4.100 18.134 1.00 57.88 181 ALA A N 1
ATOM 1417 C CA . ALA A 1 181 ? -15.581 4.810 17.019 1.00 57.88 181 ALA A CA 1
ATOM 1418 C C . ALA A 1 181 ? -14.645 5.000 15.806 1.00 57.88 181 ALA A C 1
ATOM 1420 O O . ALA A 1 181 ? -14.018 6.049 15.641 1.00 57.88 181 ALA A O 1
ATOM 1421 N N . GLN A 1 182 ? -14.620 3.999 14.920 1.00 64.94 182 GLN A N 1
ATOM 1422 C CA . GLN A 1 182 ? -13.887 3.940 13.645 1.00 64.94 182 GLN A CA 1
ATOM 1423 C C . GLN A 1 182 ? -13.962 5.249 12.832 1.00 64.94 182 GLN A C 1
ATOM 1425 O O . GLN A 1 182 ? -13.004 5.645 12.167 1.00 64.94 182 GLN A O 1
ATOM 1430 N N . GLU A 1 183 ? -15.088 5.969 12.914 1.00 61.16 183 GLU A N 1
ATOM 1431 C CA . GLU A 1 183 ? -15.280 7.259 12.245 1.00 61.16 183 GLU A CA 1
ATOM 1432 C C . GLU A 1 183 ? -14.326 8.358 12.716 1.00 61.16 183 GLU A C 1
ATOM 1434 O O . GLU A 1 183 ? -13.902 9.178 11.900 1.00 61.16 183 GLU A O 1
ATOM 1439 N N . GLY A 1 184 ? -13.983 8.393 14.004 1.00 72.31 184 GLY A N 1
ATOM 1440 C CA . GLY A 1 184 ? -13.073 9.395 14.549 1.00 72.31 184 GLY A CA 1
ATOM 1441 C C . GLY A 1 184 ? -11.643 9.195 14.055 1.00 72.31 184 GLY A C 1
ATOM 1442 O O . GLY A 1 184 ? -10.943 10.172 13.799 1.00 72.31 184 GLY A O 1
ATOM 1443 N N . LEU A 1 185 ? -11.223 7.940 13.877 1.00 84.38 185 LEU A N 1
ATOM 1444 C CA . LEU A 1 185 ? -9.871 7.604 13.438 1.00 84.38 185 LEU A CA 1
ATOM 1445 C C . LEU A 1 185 ? -9.660 7.923 11.958 1.00 84.38 185 LEU A C 1
ATOM 1447 O O . LEU A 1 185 ? -8.719 8.632 11.613 1.00 84.38 185 LEU A O 1
ATOM 1451 N N . ILE A 1 186 ? -10.575 7.471 11.093 1.00 84.81 186 ILE A N 1
ATOM 1452 C CA . ILE A 1 186 ? -10.487 7.692 9.641 1.00 84.81 186 ILE A CA 1
ATOM 1453 C C . ILE A 1 186 ? -10.442 9.190 9.315 1.00 84.81 186 ILE A C 1
ATOM 1455 O O . ILE A 1 186 ? -9.677 9.614 8.452 1.00 84.81 186 ILE A O 1
ATOM 1459 N N . ARG A 1 187 ? -11.216 10.015 10.033 1.00 82.06 187 ARG A N 1
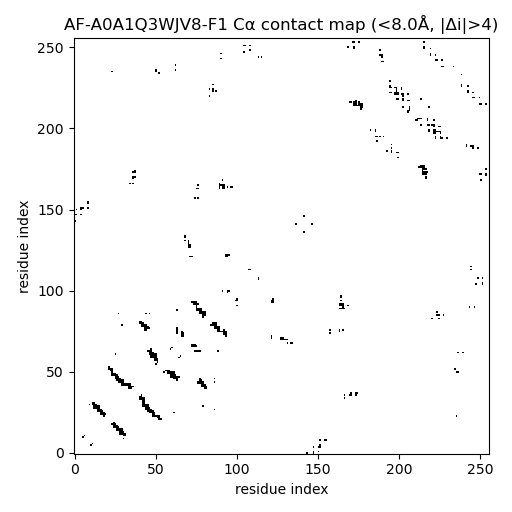ATOM 1460 C CA . ARG A 1 187 ? -11.225 11.477 9.853 1.00 82.06 187 ARG A CA 1
ATOM 1461 C C . ARG A 1 187 ? -9.923 12.164 10.281 1.00 82.06 187 ARG A C 1
ATOM 1463 O O . ARG A 1 187 ? -9.672 13.275 9.833 1.00 82.06 187 ARG A O 1
ATOM 1470 N N . LYS A 1 188 ? -9.113 11.530 11.137 1.00 85.31 188 LYS A N 1
ATOM 1471 C CA . LYS A 1 188 ? -7.800 12.036 11.583 1.00 85.31 188 LYS A CA 1
ATOM 1472 C C . LYS A 1 188 ? -6.653 11.620 10.657 1.00 85.31 188 LYS A C 1
ATOM 1474 O O . LYS A 1 188 ? -5.517 12.050 10.868 1.00 85.31 188 LYS A O 1
ATOM 1479 N N . LEU A 1 189 ? -6.914 10.758 9.673 1.00 89.94 189 LEU A N 1
ATOM 1480 C CA . LEU A 1 189 ? -5.903 10.364 8.700 1.00 89.94 189 LEU A CA 1
ATOM 1481 C C . LEU A 1 189 ? -5.607 11.523 7.739 1.00 89.94 189 LEU A C 1
ATOM 1483 O O . LEU A 1 189 ? -6.510 12.297 7.417 1.00 89.94 189 LEU A O 1
ATOM 1487 N N . PRO A 1 190 ? -4.362 11.644 7.248 1.00 88.44 190 PRO A N 1
ATOM 1488 C CA . PRO A 1 190 ? -3.929 12.749 6.398 1.00 88.44 190 PRO A CA 1
ATOM 1489 C C . PRO A 1 190 ? -4.421 12.588 4.949 1.00 88.44 190 PRO A C 1
ATOM 1491 O O . PRO A 1 190 ? -3.645 12.731 4.013 1.00 88.44 190 PRO A O 1
ATOM 1494 N N . ILE A 1 191 ? -5.700 12.274 4.744 1.00 90.94 191 ILE A N 1
ATOM 1495 C CA . ILE A 1 191 ? -6.307 12.050 3.428 1.00 90.94 191 ILE A CA 1
ATOM 1496 C C . ILE A 1 191 ? -7.509 12.981 3.210 1.00 90.94 191 ILE A C 1
ATOM 1498 O O . ILE A 1 191 ? -8.198 13.340 4.166 1.00 90.94 191 ILE A O 1
ATOM 1502 N N . PRO A 1 192 ? -7.814 13.363 1.957 1.00 91.81 192 PRO A N 1
ATOM 1503 C CA . PRO A 1 192 ? -9.014 14.129 1.636 1.00 91.81 192 PRO A CA 1
ATOM 1504 C C . PRO A 1 192 ? -10.302 13.473 2.154 1.00 91.81 192 PRO A C 1
ATOM 1506 O O . PRO A 1 192 ? -10.472 12.256 2.075 1.00 91.81 192 PRO A O 1
ATOM 1509 N N . VAL A 1 193 ? -11.264 14.292 2.592 1.00 90.50 193 VAL A N 1
ATOM 1510 C CA . VAL A 1 193 ? -12.536 13.840 3.198 1.00 90.50 193 VAL A CA 1
ATOM 1511 C C . VAL A 1 193 ? -13.307 12.863 2.300 1.00 90.50 193 VAL A C 1
ATOM 1513 O O . VAL A 1 193 ? -13.893 11.891 2.777 1.00 90.50 193 VAL A O 1
ATOM 1516 N N . GLN A 1 194 ? -13.288 13.083 0.983 1.00 90.62 194 GLN A N 1
ATOM 1517 C CA . GLN A 1 194 ? -13.935 12.178 0.029 1.00 90.62 194 GLN A CA 1
ATOM 1518 C C . GLN A 1 194 ? -13.276 10.789 0.003 1.00 90.62 194 GLN A C 1
ATOM 1520 O O . GLN A 1 194 ? -13.984 9.786 -0.082 1.00 90.62 194 GLN A O 1
ATOM 1525 N N . LEU A 1 195 ? -11.946 10.720 0.131 1.00 92.62 195 LEU A N 1
ATOM 1526 C CA . LEU A 1 195 ? -11.207 9.457 0.211 1.00 92.62 195 LEU A CA 1
ATOM 1527 C C . LEU A 1 195 ? -11.435 8.763 1.549 1.00 92.62 195 LEU A C 1
ATOM 1529 O O . LEU A 1 195 ? -11.649 7.558 1.569 1.00 92.62 195 LEU A O 1
ATOM 1533 N N . ALA A 1 196 ? -11.493 9.521 2.64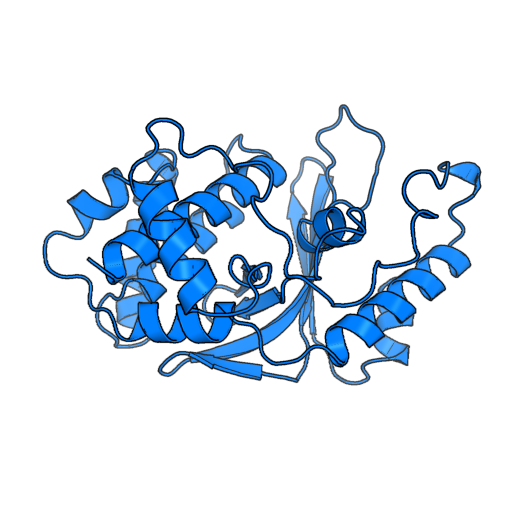5 1.00 92.62 196 ALA A N 1
ATOM 1534 C CA . ALA A 1 196 ? -11.877 9.005 3.957 1.00 92.62 196 ALA A CA 1
ATOM 1535 C C . ALA A 1 196 ? -13.262 8.332 3.930 1.00 92.62 196 ALA A C 1
ATOM 1537 O O . ALA A 1 196 ? -13.434 7.238 4.469 1.00 92.62 196 ALA A O 1
ATOM 1538 N N . LYS A 1 197 ? -14.247 8.936 3.247 1.00 91.56 197 LYS A N 1
ATOM 1539 C CA . LYS A 1 197 ? -15.574 8.326 3.065 1.00 91.56 197 LYS A CA 1
ATOM 1540 C C . LYS A 1 197 ? -15.492 7.006 2.288 1.00 91.56 197 LYS A C 1
ATOM 1542 O O . LYS A 1 197 ? -16.060 6.014 2.732 1.00 91.56 197 LYS A O 1
ATOM 1547 N N . GLN A 1 198 ? -14.758 6.983 1.173 1.00 93.00 198 GLN A N 1
ATOM 1548 C CA . GLN A 1 198 ? -14.580 5.769 0.366 1.00 93.00 198 GLN A CA 1
ATOM 1549 C C . GLN A 1 198 ? -13.851 4.662 1.135 1.00 93.00 198 GLN A C 1
ATOM 1551 O O . GLN A 1 198 ? -14.268 3.509 1.078 1.00 93.00 198 GLN A O 1
ATOM 1556 N N . ALA A 1 199 ? -12.812 5.010 1.896 1.00 93.94 199 ALA A N 1
ATOM 1557 C CA . ALA A 1 199 ? -12.087 4.076 2.749 1.00 93.94 199 ALA A CA 1
ATOM 1558 C C . ALA A 1 199 ? -13.002 3.477 3.826 1.00 93.94 199 ALA A C 1
ATOM 1560 O O . ALA A 1 199 ? -12.985 2.275 4.051 1.00 93.94 199 ALA A O 1
ATOM 1561 N N . ARG A 1 200 ? -13.875 4.276 4.448 1.00 92.38 200 ARG A N 1
ATOM 1562 C CA . ARG A 1 200 ? -14.853 3.764 5.421 1.00 92.38 200 ARG A CA 1
ATOM 1563 C C . ARG A 1 200 ? -15.828 2.769 4.790 1.00 92.38 200 ARG A C 1
ATOM 1565 O O . ARG A 1 200 ? -16.087 1.710 5.357 1.00 92.38 200 ARG A O 1
ATOM 1572 N N . ASP A 1 201 ? -16.382 3.112 3.631 1.00 93.00 201 ASP A N 1
ATOM 1573 C CA . ASP A 1 201 ? -17.335 2.241 2.941 1.00 93.00 201 ASP A CA 1
ATOM 1574 C C . ASP A 1 201 ? -16.644 0.942 2.477 1.00 93.00 201 ASP A C 1
ATOM 1576 O O . ASP A 1 201 ? -17.234 -0.140 2.544 1.00 93.00 201 ASP A O 1
ATOM 1580 N N . ARG A 1 202 ? -15.361 1.033 2.098 1.00 93.94 202 ARG A N 1
ATOM 1581 C CA . ARG A 1 202 ? -14.512 -0.114 1.768 1.00 93.94 202 ARG A CA 1
ATOM 1582 C C . ARG A 1 202 ? -14.203 -0.992 2.982 1.00 93.94 202 ARG A C 1
ATOM 1584 O O . ARG A 1 202 ? -14.353 -2.201 2.868 1.00 93.94 202 ARG A O 1
ATOM 1591 N N . LEU A 1 203 ? -13.851 -0.416 4.131 1.00 93.62 203 LEU A N 1
ATOM 1592 C CA . LEU A 1 203 ? -13.587 -1.156 5.372 1.00 93.62 203 LEU A CA 1
ATOM 1593 C C . LEU A 1 203 ? -14.780 -2.050 5.744 1.00 93.62 203 LEU A C 1
ATOM 1595 O O . LEU A 1 203 ? -14.622 -3.256 5.896 1.00 93.62 203 LEU A O 1
ATOM 1599 N N . ARG A 1 204 ? -15.995 -1.487 5.741 1.00 92.12 204 ARG A N 1
ATOM 1600 C CA . ARG A 1 204 ? -17.241 -2.234 6.015 1.00 92.12 204 ARG A CA 1
ATOM 1601 C C . ARG A 1 204 ? -17.535 -3.339 5.003 1.00 92.12 204 ARG A C 1
ATOM 1603 O O . ARG A 1 204 ? -18.268 -4.289 5.290 1.00 92.12 204 ARG A O 1
ATOM 1610 N N . LEU A 1 205 ? -17.082 -3.177 3.762 1.00 93.56 205 LEU A N 1
ATOM 1611 C CA . LEU A 1 205 ? -17.195 -4.224 2.753 1.00 93.56 205 LEU A CA 1
ATOM 1612 C C . LEU A 1 205 ? -16.207 -5.354 3.053 1.00 93.56 205 LEU A C 1
ATOM 1614 O O . LEU A 1 205 ? -16.596 -6.514 2.992 1.00 93.56 205 LEU A O 1
ATOM 1618 N N . GLU A 1 206 ? -14.969 -5.022 3.407 1.00 92.31 206 GLU A N 1
ATOM 1619 C CA . GLU A 1 206 ? -13.928 -6.005 3.707 1.00 92.31 206 GLU A CA 1
ATOM 1620 C C . GLU A 1 206 ? -14.215 -6.816 4.967 1.00 92.31 206 GLU A C 1
ATOM 1622 O O . GLU A 1 206 ? -14.102 -8.036 4.903 1.00 92.31 206 GLU A O 1
ATOM 1627 N N . GLU A 1 207 ? -14.700 -6.192 6.045 1.00 91.94 207 GLU A N 1
ATOM 1628 C CA . GLU A 1 207 ? -15.145 -6.909 7.253 1.00 91.94 207 GLU A CA 1
ATOM 1629 C C . GLU A 1 207 ? -16.166 -8.007 6.908 1.00 91.94 207 GLU A C 1
ATOM 1631 O O . GLU A 1 207 ? -16.080 -9.143 7.373 1.00 91.94 207 GLU A O 1
ATOM 1636 N N . ARG A 1 208 ? -17.118 -7.700 6.014 1.00 92.50 208 ARG A N 1
ATOM 1637 C CA . ARG A 1 208 ? -18.140 -8.659 5.566 1.00 92.50 208 ARG A CA 1
ATOM 1638 C C . ARG A 1 208 ? -17.586 -9.732 4.634 1.00 92.50 208 ARG A C 1
ATOM 1640 O O . ARG A 1 208 ? -17.990 -10.886 4.745 1.00 92.50 208 ARG A O 1
ATOM 1647 N N . LEU A 1 209 ? -16.713 -9.355 3.699 1.00 92.00 209 LEU A N 1
ATOM 1648 C CA . LEU A 1 209 ? -16.119 -10.283 2.731 1.00 92.00 209 LEU A CA 1
ATOM 1649 C C . LEU A 1 209 ? -15.201 -11.299 3.413 1.00 92.00 209 LEU A C 1
ATOM 1651 O O . LEU A 1 209 ? -15.238 -12.477 3.067 1.00 92.00 209 LEU A O 1
ATOM 1655 N N . LEU A 1 210 ? -14.401 -10.837 4.373 1.00 90.94 210 LEU A N 1
ATOM 1656 C CA . LEU A 1 210 ? -13.424 -11.653 5.090 1.00 90.94 210 LEU A CA 1
ATOM 1657 C C . LEU A 1 210 ? -14.014 -12.322 6.331 1.00 90.94 210 LEU A C 1
ATOM 1659 O O . LEU A 1 210 ? -13.440 -13.285 6.825 1.00 90.94 210 LEU A O 1
ATOM 1663 N N . LYS A 1 211 ? -15.188 -11.866 6.793 1.00 91.38 211 LYS A N 1
ATOM 1664 C CA . LYS A 1 211 ? -15.810 -12.291 8.058 1.00 91.38 211 LYS A CA 1
ATOM 1665 C C . LYS A 1 211 ? -14.878 -12.063 9.253 1.00 91.38 211 LYS A C 1
ATOM 1667 O O . LYS A 1 211 ? -14.851 -12.858 10.188 1.00 91.38 211 LYS A O 1
ATOM 1672 N N . GLU A 1 212 ? -14.140 -10.960 9.211 1.00 89.25 212 GLU A N 1
ATOM 1673 C CA . GLU A 1 212 ? -13.207 -10.535 10.250 1.00 89.25 212 GLU A CA 1
ATOM 1674 C C . GLU A 1 212 ? -13.620 -9.162 10.796 1.00 89.25 212 GLU A C 1
ATOM 1676 O O . GLU A 1 212 ? -14.165 -8.344 10.047 1.00 89.25 212 GLU A O 1
ATOM 1681 N N . PRO A 1 213 ? -13.393 -8.889 12.093 1.00 89.00 213 PRO A N 1
ATOM 1682 C CA . PRO A 1 213 ? -13.617 -7.562 12.652 1.00 89.00 213 PRO A CA 1
ATOM 1683 C C . PRO A 1 213 ? -12.604 -6.550 12.099 1.00 89.00 213 PRO A C 1
ATOM 1685 O O . PRO A 1 213 ? -11.501 -6.915 11.694 1.00 89.00 213 PRO A O 1
ATOM 1688 N N . ALA A 1 214 ? -12.946 -5.260 12.136 1.00 90.69 214 ALA A N 1
ATOM 1689 C CA . ALA A 1 214 ? -12.012 -4.196 11.787 1.00 90.69 214 ALA A CA 1
ATOM 1690 C C . ALA A 1 214 ? -10.698 -4.270 12.590 1.00 90.69 214 ALA A C 1
ATOM 1692 O O . ALA A 1 214 ? -10.682 -4.195 13.822 1.00 90.69 214 ALA A O 1
ATOM 1693 N N . SER A 1 215 ? -9.588 -4.306 11.858 1.00 93.12 215 SER A N 1
ATOM 1694 C CA . SER A 1 215 ? -8.218 -4.181 12.357 1.00 93.12 215 SER A CA 1
ATOM 1695 C C . SER A 1 215 ? -7.525 -2.977 11.716 1.00 93.12 215 SER A C 1
ATOM 1697 O O . SER A 1 215 ? -7.976 -2.445 10.690 1.00 93.12 215 SER A O 1
ATOM 1699 N N . TYR A 1 216 ? -6.400 -2.541 12.287 1.00 94.19 216 TYR A N 1
ATOM 1700 C CA . TYR A 1 216 ? -5.570 -1.507 11.657 1.00 94.19 216 TYR A CA 1
ATOM 1701 C C . TYR A 1 216 ? -5.094 -1.931 10.257 1.00 94.19 216 TYR A C 1
ATOM 1703 O O . TYR A 1 216 ? -4.969 -1.083 9.370 1.00 94.19 216 TYR A O 1
ATOM 1711 N N . TRP A 1 217 ? -4.911 -3.236 10.028 1.00 94.38 217 TRP A N 1
ATOM 1712 C CA . TRP A 1 217 ? -4.618 -3.811 8.715 1.00 94.38 217 TRP A CA 1
ATOM 1713 C C . TRP A 1 217 ? -5.750 -3.583 7.711 1.00 94.38 217 TRP A C 1
ATOM 1715 O O . TRP A 1 217 ? -5.503 -3.061 6.619 1.00 94.38 217 TRP A O 1
ATOM 1725 N N . LEU A 1 218 ? -6.996 -3.913 8.064 1.00 93.56 218 LEU A N 1
ATOM 1726 C CA . LEU A 1 218 ? -8.135 -3.694 7.167 1.00 93.56 218 LEU A CA 1
ATOM 1727 C C . LEU A 1 218 ? -8.353 -2.204 6.891 1.00 93.56 218 LEU A C 1
ATOM 1729 O O . LEU A 1 218 ? -8.650 -1.818 5.760 1.00 93.56 218 LEU A O 1
ATOM 1733 N N . LEU A 1 219 ? -8.139 -1.344 7.890 1.00 94.56 219 LEU A N 1
ATOM 1734 C CA . LEU A 1 219 ? -8.223 0.101 7.699 1.00 94.56 219 LEU A CA 1
ATOM 1735 C C . LEU A 1 219 ? -7.143 0.627 6.746 1.00 94.56 219 LEU A C 1
ATOM 1737 O O . LEU A 1 219 ? -7.466 1.385 5.828 1.00 94.56 219 LEU A O 1
ATOM 1741 N N . TYR A 1 220 ? -5.886 0.216 6.923 1.00 95.38 220 TYR A N 1
ATOM 1742 C CA . TYR A 1 220 ? -4.807 0.571 6.000 1.00 95.38 220 TYR A CA 1
ATOM 1743 C C . TYR A 1 220 ? -5.158 0.168 4.564 1.00 95.38 220 TYR A C 1
ATOM 1745 O O . TYR A 1 220 ? -5.103 0.995 3.653 1.00 95.38 220 TYR A O 1
ATOM 1753 N N . ASN A 1 221 ? -5.611 -1.072 4.367 1.00 95.06 221 ASN A N 1
ATOM 1754 C CA . ASN A 1 221 ? -5.986 -1.572 3.048 1.00 95.06 221 ASN A CA 1
ATOM 1755 C C . ASN A 1 221 ? -7.163 -0.822 2.430 1.00 95.06 221 ASN A C 1
ATOM 1757 O O . ASN A 1 221 ? -7.156 -0.553 1.227 1.00 95.06 221 ASN A O 1
ATOM 1761 N N . ALA A 1 222 ? -8.155 -0.453 3.235 1.00 94.62 222 ALA A N 1
ATOM 1762 C CA . ALA A 1 222 ? -9.296 0.310 2.767 1.00 94.62 222 ALA A CA 1
ATOM 1763 C C . ALA A 1 222 ? -8.895 1.725 2.312 1.00 94.62 222 ALA A C 1
ATOM 1765 O O . ALA A 1 222 ? -9.401 2.223 1.300 1.00 94.62 222 ALA A O 1
ATOM 1766 N N . VAL A 1 223 ? -7.952 2.358 3.019 1.00 95.19 223 VAL A N 1
ATOM 1767 C CA . VAL A 1 223 ? -7.383 3.656 2.627 1.00 95.19 223 VAL A CA 1
ATOM 1768 C C . VAL A 1 223 ? -6.519 3.528 1.378 1.00 95.19 223 VAL A C 1
ATOM 1770 O O . VAL A 1 223 ? -6.708 4.312 0.450 1.00 95.19 223 VAL A O 1
ATOM 1773 N N . ASN A 1 224 ? -5.637 2.529 1.306 1.00 94.62 224 ASN A N 1
ATOM 1774 C CA . ASN A 1 224 ? -4.826 2.265 0.118 1.00 94.62 224 ASN A CA 1
ATOM 1775 C C . ASN A 1 224 ? -5.721 2.027 -1.112 1.00 94.62 224 ASN A C 1
ATOM 1777 O O . ASN A 1 224 ? -5.542 2.661 -2.151 1.00 94.62 224 ASN A O 1
ATOM 1781 N N . TYR A 1 225 ? -6.766 1.205 -0.979 1.00 93.69 225 TYR A N 1
ATOM 1782 C CA . TYR A 1 225 ? -7.752 1.003 -2.038 1.00 93.69 225 TYR A CA 1
ATOM 1783 C C . TYR A 1 225 ? -8.358 2.336 -2.497 1.00 93.69 225 TYR A C 1
ATOM 1785 O O . TYR A 1 225 ? -8.272 2.672 -3.678 1.00 93.69 225 TYR A O 1
ATOM 1793 N N . ALA A 1 226 ? -8.884 3.145 -1.571 1.00 93.56 226 ALA A N 1
ATOM 1794 C CA . ALA A 1 226 ? -9.451 4.452 -1.899 1.00 93.56 226 ALA A CA 1
ATOM 1795 C C . ALA A 1 226 ? -8.427 5.381 -2.578 1.00 93.56 226 ALA A C 1
ATOM 1797 O O . ALA A 1 226 ? -8.763 6.080 -3.536 1.00 93.56 226 ALA A O 1
ATOM 1798 N N . LEU A 1 227 ? -7.167 5.366 -2.137 1.00 91.06 227 LEU A N 1
ATOM 1799 C CA . LEU A 1 227 ? -6.091 6.155 -2.732 1.00 91.06 227 LEU A CA 1
ATOM 1800 C C . LEU A 1 227 ? -5.795 5.759 -4.176 1.00 91.06 227 LEU A C 1
ATOM 1802 O O . LEU A 1 227 ? -5.450 6.647 -4.942 1.00 91.06 227 LEU A O 1
ATOM 1806 N N . PHE A 1 228 ? -5.961 4.500 -4.586 1.00 87.50 228 PHE A N 1
ATOM 1807 C CA . PHE A 1 228 ? -5.574 4.049 -5.933 1.00 87.50 228 PHE A CA 1
ATOM 1808 C C . PHE A 1 228 ? -6.740 3.702 -6.868 1.00 87.50 228 PHE A C 1
ATOM 1810 O O . PHE A 1 228 ? -6.512 3.491 -8.058 1.00 87.50 228 PHE A O 1
ATOM 1817 N N . THR A 1 229 ? -7.985 3.675 -6.385 1.00 86.25 229 THR A N 1
ATOM 1818 C CA . THR A 1 229 ? -9.171 3.431 -7.233 1.00 86.25 229 THR A CA 1
ATOM 1819 C C . THR A 1 229 ? -10.079 4.644 -7.395 1.00 86.25 229 THR A C 1
ATOM 1821 O O . THR A 1 229 ? -10.935 4.659 -8.280 1.00 86.25 229 THR A O 1
ATOM 1824 N N . SER A 1 230 ? -9.918 5.673 -6.564 1.00 84.19 230 SER A N 1
ATOM 1825 C CA . SER A 1 230 ? -10.731 6.884 -6.641 1.00 84.19 230 SER A CA 1
ATOM 1826 C C . SER A 1 230 ? -10.362 7.774 -7.831 1.00 84.19 230 SER A C 1
ATOM 1828 O O . SER A 1 230 ? -9.188 8.056 -8.106 1.00 84.19 230 SER A O 1
ATOM 1830 N N . ARG A 1 231 ? -11.393 8.331 -8.478 1.00 79.75 231 ARG A N 1
ATOM 1831 C CA . ARG A 1 231 ? -11.236 9.519 -9.325 1.00 79.75 231 ARG A CA 1
ATOM 1832 C C . ARG A 1 231 ? -10.933 10.699 -8.404 1.00 79.75 231 ARG A C 1
ATOM 1834 O O . ARG A 1 231 ? -11.800 11.151 -7.666 1.00 79.75 231 ARG A O 1
ATOM 1841 N N . SER A 1 232 ? -9.686 11.140 -8.412 1.00 78.81 232 SER A N 1
ATOM 1842 C CA . SER A 1 232 ? -9.176 12.231 -7.585 1.00 78.81 232 SER A CA 1
ATOM 1843 C C . SER A 1 232 ? -8.193 13.040 -8.424 1.00 78.81 232 SER A C 1
ATOM 1845 O O . SER A 1 232 ? -7.567 12.492 -9.332 1.00 78.81 232 SER A O 1
ATOM 1847 N N . SER A 1 233 ? -8.075 14.334 -8.129 1.00 79.06 233 SER A N 1
ATOM 1848 C CA . SER A 1 233 ? -7.104 15.235 -8.759 1.00 79.06 233 SER A CA 1
ATOM 1849 C C . SER A 1 233 ? -5.661 14.972 -8.320 1.00 79.06 233 SER A C 1
ATOM 1851 O O . SER A 1 233 ? -4.742 15.559 -8.886 1.00 79.06 233 SER A O 1
ATOM 1853 N N . LEU A 1 234 ? -5.455 14.111 -7.318 1.00 82.00 234 LEU A N 1
ATOM 1854 C CA . LEU A 1 234 ? -4.129 13.708 -6.860 1.00 82.00 234 LEU A CA 1
ATOM 1855 C C . LEU A 1 234 ? -3.382 12.950 -7.959 1.00 82.00 234 LEU A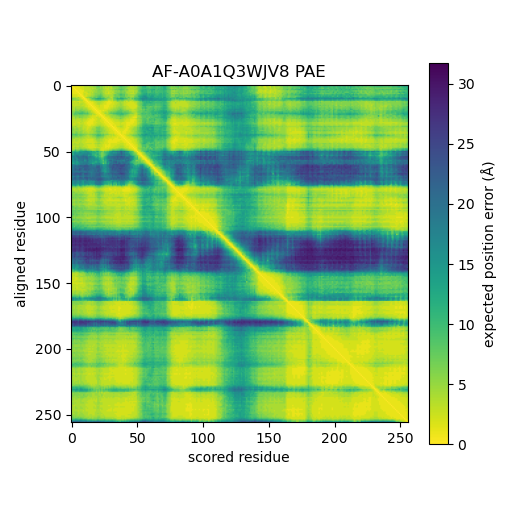 C 1
ATOM 1857 O O . LEU A 1 234 ? -3.912 11.976 -8.511 1.00 82.00 234 LEU A O 1
ATOM 1861 N N . THR A 1 235 ? -2.133 13.352 -8.192 1.00 77.94 235 THR A N 1
ATOM 1862 C CA . THR A 1 235 ? -1.204 12.597 -9.038 1.00 77.94 235 THR A CA 1
ATOM 1863 C C . THR A 1 235 ? -0.870 11.259 -8.391 1.00 77.94 235 THR A C 1
ATOM 1865 O O . THR A 1 235 ? -1.033 11.074 -7.178 1.00 77.94 235 THR A O 1
ATOM 1868 N N . LEU A 1 236 ? -0.355 10.317 -9.177 1.00 77.00 236 LEU A N 1
ATOM 1869 C CA . LEU A 1 236 ? 0.073 9.029 -8.640 1.00 77.00 236 LEU A CA 1
ATOM 1870 C C . LEU A 1 236 ? 1.129 9.161 -7.524 1.00 77.00 236 LEU A C 1
ATOM 1872 O O . LEU A 1 236 ? 1.043 8.472 -6.510 1.00 77.00 236 LEU A O 1
ATOM 1876 N N . ASN A 1 237 ? 2.076 10.094 -7.665 1.00 75.88 237 ASN A N 1
ATOM 1877 C CA . ASN A 1 237 ? 3.099 10.368 -6.652 1.00 75.88 237 ASN A CA 1
ATOM 1878 C C . ASN A 1 237 ? 2.497 10.922 -5.348 1.00 75.88 237 ASN A C 1
ATOM 1880 O O . ASN A 1 237 ? 2.902 10.523 -4.257 1.00 75.88 237 ASN A O 1
ATOM 1884 N N . ASP A 1 238 ? 1.498 11.804 -5.441 1.00 81.25 238 ASP A N 1
ATOM 1885 C CA . ASP A 1 238 ? 0.826 12.332 -4.249 1.00 81.25 238 ASP A CA 1
ATOM 1886 C C . ASP A 1 238 ? 0.087 11.224 -3.495 1.00 81.25 238 ASP A C 1
ATOM 1888 O O . ASP A 1 238 ? 0.168 11.151 -2.270 1.00 81.25 238 ASP A O 1
ATOM 1892 N N . ARG A 1 239 ? -0.588 10.320 -4.217 1.00 85.88 239 ARG A N 1
ATOM 1893 C CA . ARG A 1 239 ? -1.285 9.163 -3.624 1.00 85.88 239 ARG A CA 1
ATOM 1894 C C . ARG A 1 239 ? -0.319 8.272 -2.857 1.00 85.88 239 ARG A C 1
ATOM 1896 O O . ARG A 1 239 ? -0.602 7.887 -1.730 1.00 85.88 239 ARG A O 1
ATOM 1903 N N . TYR A 1 240 ? 0.838 8.018 -3.445 1.00 83.81 240 TYR A N 1
ATOM 1904 C CA . TYR A 1 240 ? 1.915 7.245 -2.850 1.00 83.81 240 TYR A CA 1
ATOM 1905 C C . TYR A 1 240 ? 2.519 7.897 -1.592 1.00 83.81 240 TYR A C 1
ATOM 1907 O O . TYR A 1 240 ? 2.707 7.227 -0.581 1.00 83.81 2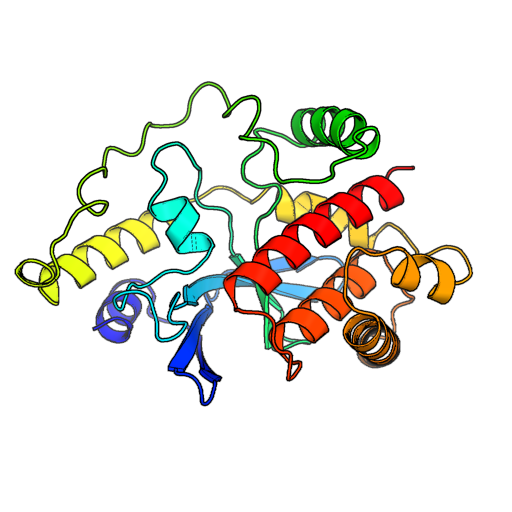40 TYR A O 1
ATOM 1915 N N . ARG A 1 241 ? 2.741 9.217 -1.594 1.00 83.50 241 ARG A N 1
ATOM 1916 C CA . ARG A 1 241 ? 3.162 9.959 -0.387 1.00 83.50 241 ARG A CA 1
ATOM 1917 C C . ARG A 1 241 ? 2.113 9.918 0.723 1.00 83.50 241 ARG A C 1
ATOM 1919 O O . ARG A 1 241 ? 2.457 9.898 1.902 1.00 83.50 241 ARG A O 1
ATOM 1926 N N . LEU A 1 242 ? 0.830 9.960 0.363 1.00 89.69 242 LEU A N 1
ATOM 1927 C CA . LEU A 1 242 ? -0.253 9.825 1.335 1.00 89.69 242 LEU A CA 1
ATOM 1928 C C . LEU A 1 242 ? -0.327 8.407 1.902 1.00 89.69 242 LEU A C 1
ATOM 1930 O O . LEU A 1 242 ? -0.522 8.267 3.106 1.00 89.69 242 LEU A O 1
ATOM 1934 N N . ASP A 1 243 ? -0.141 7.388 1.065 1.00 91.00 243 ASP A N 1
ATOM 1935 C CA . ASP A 1 243 ? -0.113 5.984 1.477 1.00 91.00 243 ASP A CA 1
ATOM 1936 C C . ASP A 1 243 ? 0.990 5.722 2.515 1.00 91.00 243 ASP A C 1
ATOM 1938 O O . ASP A 1 243 ? 0.699 5.204 3.591 1.00 91.00 243 ASP A O 1
ATOM 1942 N N . GLU A 1 244 ? 2.213 6.204 2.265 1.00 89.06 244 GLU A N 1
ATOM 1943 C CA . GLU A 1 244 ? 3.341 6.143 3.212 1.00 89.06 244 GLU A CA 1
ATOM 1944 C C . GLU A 1 244 ? 3.000 6.802 4.560 1.00 89.06 244 GLU A C 1
ATOM 1946 O O . GLU A 1 244 ? 3.165 6.215 5.632 1.00 89.06 244 GLU A O 1
ATOM 1951 N N . ARG A 1 245 ? 2.458 8.028 4.527 1.00 90.00 245 ARG A N 1
ATOM 1952 C CA . ARG A 1 245 ? 2.093 8.770 5.747 1.00 90.00 245 ARG A CA 1
ATOM 1953 C C . ARG A 1 245 ? 0.983 8.084 6.535 1.00 90.00 245 ARG A C 1
ATOM 1955 O O . ARG A 1 245 ? 1.027 8.082 7.765 1.00 90.00 245 ARG A O 1
ATOM 1962 N N . VAL A 1 246 ? -0.020 7.541 5.845 1.00 93.62 246 VAL A N 1
ATOM 1963 C CA . VAL A 1 246 ? -1.105 6.776 6.470 1.00 93.62 246 VAL A CA 1
ATOM 1964 C C . VAL A 1 246 ? -0.547 5.511 7.104 1.00 93.62 246 VAL A C 1
ATOM 1966 O O . VAL A 1 246 ? -0.886 5.239 8.252 1.00 93.62 246 VAL A O 1
ATOM 1969 N N . PHE A 1 247 ? 0.320 4.778 6.402 1.00 93.88 247 PHE A N 1
ATOM 1970 C CA . PHE A 1 247 ? 0.955 3.574 6.926 1.00 93.88 247 PHE A CA 1
ATOM 1971 C C . PHE A 1 247 ? 1.660 3.858 8.256 1.00 93.88 247 PHE A C 1
ATOM 1973 O O . PHE A 1 247 ? 1.283 3.281 9.273 1.00 93.88 247 PHE A O 1
ATOM 1980 N N . HIS A 1 248 ? 2.599 4.809 8.293 1.00 92.62 248 HIS A N 1
ATOM 1981 C CA . HIS A 1 248 ? 3.315 5.140 9.529 1.00 92.62 248 HIS A CA 1
ATOM 1982 C C . HIS A 1 248 ? 2.371 5.638 10.632 1.00 92.62 248 HIS A C 1
ATOM 1984 O O . HIS A 1 248 ? 2.492 5.226 11.784 1.00 92.62 248 HIS A O 1
ATOM 1990 N N . GLN A 1 249 ? 1.370 6.461 10.294 1.00 92.31 249 GLN A N 1
ATOM 1991 C CA . GLN A 1 249 ? 0.392 6.930 11.277 1.00 92.31 249 GLN A CA 1
ATOM 1992 C C . GLN A 1 249 ? -0.405 5.785 11.907 1.00 92.31 249 GLN A C 1
ATOM 1994 O O . GLN A 1 249 ? -0.618 5.797 13.116 1.00 92.31 249 GLN A O 1
ATOM 1999 N N . LEU A 1 250 ? -0.857 4.816 11.111 1.00 93.38 250 LEU A N 1
ATOM 2000 C CA . LEU A 1 250 ? -1.611 3.670 11.615 1.00 93.38 250 LEU A CA 1
ATOM 2001 C C . LEU A 1 250 ? -0.738 2.752 12.466 1.00 93.38 250 LEU A C 1
ATOM 2003 O O . LEU A 1 250 ? -1.206 2.276 13.493 1.00 93.38 250 LEU A O 1
ATOM 2007 N N . VAL A 1 251 ? 0.529 2.562 12.093 1.00 93.56 251 VAL A N 1
ATOM 2008 C CA . VAL A 1 251 ? 1.474 1.798 12.916 1.00 93.56 251 VAL A CA 1
ATOM 2009 C C . VAL A 1 251 ? 1.693 2.470 14.268 1.00 93.56 251 VAL A C 1
ATOM 2011 O O . VAL A 1 251 ? 1.637 1.790 15.286 1.00 93.56 251 VAL A O 1
ATOM 2014 N N . ALA A 1 252 ? 1.861 3.794 14.298 1.00 91.38 252 ALA A N 1
ATOM 2015 C CA . ALA A 1 252 ? 2.059 4.525 15.550 1.00 91.38 252 ALA A CA 1
ATOM 2016 C C . ALA A 1 252 ? 0.835 4.410 16.472 1.00 91.38 252 ALA A C 1
ATOM 2018 O O . ALA A 1 252 ? 0.971 4.285 17.682 1.00 91.38 252 ALA A O 1
ATOM 2019 N N . LEU A 1 253 ? -0.369 4.424 15.894 1.00 89.56 253 LEU A N 1
ATOM 2020 C CA . LEU A 1 253 ? -1.624 4.282 16.633 1.00 89.56 253 LEU A CA 1
ATOM 2021 C C . LEU A 1 253 ? -1.883 2.852 17.122 1.00 89.56 253 LEU A C 1
ATOM 2023 O O . LEU A 1 253 ? -2.529 2.683 18.146 1.00 89.56 253 LEU A O 1
ATOM 2027 N N . ALA A 1 254 ? -1.411 1.838 16.395 1.00 89.56 254 ALA A N 1
ATOM 2028 C CA . ALA A 1 254 ? -1.560 0.435 16.779 1.00 89.56 254 ALA A CA 1
ATOM 2029 C C . ALA A 1 254 ? -0.589 0.007 17.895 1.00 89.56 254 ALA A C 1
ATOM 2031 O O . ALA A 1 254 ? -0.802 -1.027 18.520 1.00 89.56 254 ALA A O 1
ATOM 2032 N N . GLN A 1 255 ? 0.486 0.771 18.109 1.00 83.69 255 GLN A N 1
ATOM 2033 C CA . GLN A 1 255 ? 1.496 0.523 19.144 1.00 83.69 255 GLN A CA 1
ATOM 2034 C C . GLN A 1 255 ? 1.249 1.311 20.443 1.00 83.69 255 GLN A C 1
ATOM 2036 O O . GLN A 1 255 ? 1.924 1.039 21.434 1.00 83.69 255 GLN A O 1
ATOM 2041 N N . ALA A 1 256 ? 0.326 2.279 20.421 1.00 66.88 256 ALA A N 1
ATOM 2042 C CA . ALA A 1 256 ? -0.051 3.122 21.557 1.00 66.88 256 ALA A CA 1
ATOM 2043 C C . ALA A 1 256 ? -1.129 2.464 22.428 1.00 66.88 256 ALA A C 1
ATOM 2045 O O . ALA A 1 256 ? -1.040 2.623 23.666 1.00 66.88 256 ALA A O 1
#

Nearest PDB structures (foldseek):
  7qoo-assembly1_N  TM=4.388E-01  e=3.355E-01  Homo sapiens
  8th5-assembly2_B  TM=4.323E-01  e=5.661E+00  Homo sapiens
  7zlx-assembly11_K  TM=3.294E-01  e=3.725E+00  Homo sapiens